Protein AF-A0A317IRM6-F1 (afdb_monomer)

Radius of gyration: 20.98 Å; Cα contacts (8 Å, |Δi|>4): 338; chains: 1; bounding box: 84×63×39 Å

Nearest PDB structures (foldseek):
  7vsr-assembly1_N  TM=3.606E-01  e=5.062E+00  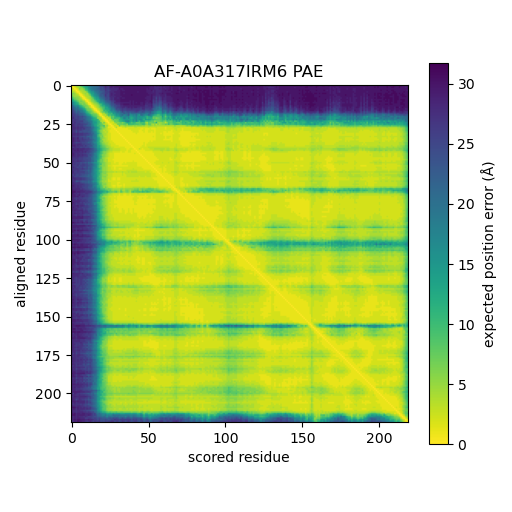Escherichia coli K-12
  6hz4-assembly1_N  TM=3.757E-01  e=7.118E+00  Escherichia coli K-12

Structure (mmCIF, N/CA/C/O backbone):
data_AF-A0A317IRM6-F1
#
_entry.id   AF-A0A317IRM6-F1
#
loop_
_atom_site.group_PDB
_atom_site.id
_atom_site.type_symbol
_atom_site.label_atom_id
_atom_site.label_alt_id
_atom_site.label_comp_id
_atom_site.label_asym_id
_atom_site.label_entity_id
_atom_site.label_seq_id
_atom_site.pdbx_PDB_ins_code
_atom_site.Cartn_x
_atom_site.Cartn_y
_atom_site.Cartn_z
_atom_site.occupancy
_atom_site.B_iso_or_equiv
_atom_site.auth_seq_id
_atom_site.auth_comp_id
_atom_site.auth_asym_id
_atom_site.auth_atom_id
_atom_site.pdbx_PDB_model_num
ATOM 1 N N . MET A 1 1 ? -58.469 40.120 -0.668 1.00 37.03 1 MET A N 1
ATOM 2 C CA . MET A 1 1 ? -58.992 38.873 -0.068 1.00 37.03 1 MET A CA 1
ATOM 3 C C . MET A 1 1 ? -58.455 37.697 -0.877 1.00 37.03 1 MET A C 1
ATOM 5 O O . MET A 1 1 ? -58.785 37.643 -2.049 1.00 37.03 1 MET A O 1
ATOM 9 N N . LYS A 1 2 ? -57.647 36.826 -0.242 1.00 37.84 2 LYS A N 1
ATOM 10 C CA . LYS A 1 2 ? -57.216 35.462 -0.652 1.00 37.84 2 LYS A CA 1
ATOM 11 C C . LYS A 1 2 ? -56.571 35.343 -2.050 1.00 37.84 2 LYS A C 1
ATOM 13 O O . LYS A 1 2 ? -57.275 35.276 -3.043 1.00 37.84 2 LYS A O 1
ATOM 18 N N . ASP A 1 3 ? -55.253 35.432 -2.221 1.00 43.12 3 ASP A N 1
ATOM 19 C CA . ASP A 1 3 ? -54.180 34.538 -1.735 1.00 43.12 3 ASP A CA 1
ATOM 20 C C . ASP A 1 3 ? -54.270 33.106 -2.306 1.00 43.12 3 ASP A C 1
ATOM 22 O O . ASP A 1 3 ? -54.991 32.267 -1.769 1.00 43.12 3 ASP A O 1
ATOM 26 N N . TRP A 1 4 ? -53.554 32.854 -3.413 1.00 34.78 4 TRP A N 1
ATOM 27 C CA . TRP A 1 4 ? -53.356 31.537 -4.041 1.00 34.78 4 TRP A CA 1
ATOM 28 C C . TRP A 1 4 ? -51.914 31.405 -4.560 1.00 34.78 4 TRP A C 1
ATOM 30 O O . TRP A 1 4 ? -51.606 31.641 -5.723 1.00 34.78 4 TRP A O 1
ATOM 40 N N . ARG A 1 5 ? -51.025 31.069 -3.623 1.00 38.19 5 ARG A N 1
ATOM 41 C CA . ARG A 1 5 ? -49.990 30.025 -3.718 1.00 38.19 5 ARG A CA 1
ATOM 42 C C . ARG A 1 5 ? -49.666 29.500 -5.129 1.00 38.19 5 ARG A C 1
ATOM 44 O O . ARG A 1 5 ? -50.437 28.731 -5.690 1.00 38.19 5 ARG A O 1
ATOM 51 N N . ASN A 1 6 ? -48.444 29.765 -5.589 1.00 39.00 6 ASN A N 1
ATOM 52 C CA . ASN A 1 6 ? -47.504 28.701 -5.954 1.00 39.00 6 ASN A CA 1
ATOM 53 C C . ASN A 1 6 ? -46.075 29.247 -5.929 1.00 39.00 6 ASN A C 1
ATOM 55 O O . ASN A 1 6 ? -45.584 29.890 -6.851 1.00 39.00 6 ASN A O 1
ATOM 59 N N . LEU A 1 7 ? -45.446 28.991 -4.788 1.00 36.72 7 LEU A N 1
ATOM 60 C CA . LEU A 1 7 ? -44.038 29.184 -4.511 1.00 36.72 7 LEU A CA 1
ATOM 61 C C . LEU A 1 7 ? -43.233 28.108 -5.245 1.00 36.72 7 LEU A C 1
ATOM 63 O O . LEU A 1 7 ? -43.247 26.945 -4.850 1.00 36.72 7 LEU A O 1
ATOM 67 N N . LEU A 1 8 ? -42.489 28.507 -6.273 1.00 36.00 8 LEU A N 1
ATOM 68 C CA . LEU A 1 8 ? -41.282 27.797 -6.683 1.00 36.00 8 LEU A CA 1
ATOM 69 C C . LEU A 1 8 ? -40.163 28.199 -5.716 1.00 36.00 8 LEU A C 1
ATOM 71 O O . LEU A 1 8 ? -39.392 29.116 -5.985 1.00 36.00 8 LEU A O 1
ATOM 75 N N . PHE A 1 9 ? -40.088 27.533 -4.565 1.00 36.56 9 PHE A N 1
ATOM 76 C CA . PHE A 1 9 ? -38.856 27.529 -3.784 1.00 36.56 9 PHE A CA 1
ATOM 77 C C . PHE A 1 9 ? -37.917 26.498 -4.407 1.00 36.56 9 PHE A C 1
ATOM 79 O O . PHE A 1 9 ? -37.992 25.307 -4.115 1.00 36.56 9 PHE A O 1
ATOM 86 N N . ALA A 1 10 ? -37.034 26.969 -5.284 1.00 38.31 10 ALA A N 1
ATOM 87 C CA . ALA A 1 10 ? -35.800 26.262 -5.570 1.00 38.31 10 A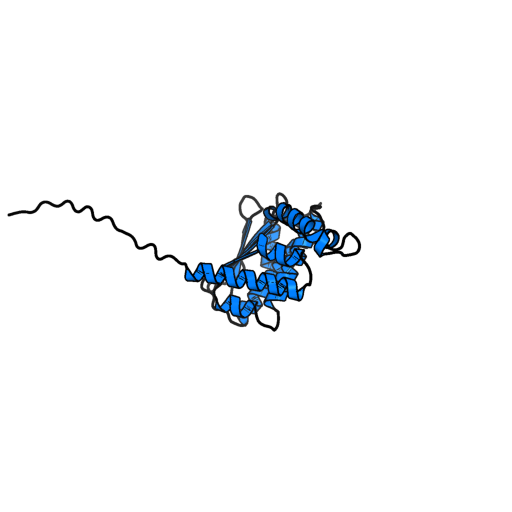LA A CA 1
ATOM 88 C C . ALA A 1 10 ? -34.986 26.227 -4.269 1.00 38.31 10 ALA A C 1
ATOM 90 O O . ALA A 1 10 ? -34.443 27.240 -3.828 1.00 38.31 10 ALA A O 1
ATOM 91 N N . SER A 1 11 ? -34.937 25.065 -3.625 1.00 34.97 11 SER A N 1
ATOM 92 C CA . SER A 1 11 ? -33.965 24.788 -2.579 1.00 34.97 11 SER A CA 1
ATOM 93 C C . SER A 1 11 ? -32.578 24.760 -3.222 1.00 34.97 11 SER A C 1
ATOM 95 O O . SER A 1 11 ? -32.150 23.734 -3.748 1.00 34.97 11 SER A O 1
ATOM 97 N N . PHE A 1 12 ? -31.874 25.890 -3.191 1.00 36.81 12 PHE A N 1
ATOM 98 C CA . PHE A 1 12 ? -30.418 25.903 -3.284 1.00 36.81 12 PHE A CA 1
ATOM 99 C C . PHE A 1 12 ? -29.884 25.232 -2.014 1.00 36.81 12 PHE A C 1
ATOM 101 O O . PHE A 1 12 ? -29.623 25.877 -1.001 1.00 36.81 12 PHE A O 1
ATOM 108 N N . GLY A 1 13 ? -29.801 23.902 -2.050 1.00 34.56 13 GLY A N 1
ATOM 109 C CA . GLY A 1 13 ? -29.014 23.143 -1.093 1.00 34.56 13 GLY A CA 1
ATOM 110 C C . GLY A 1 13 ? -27.564 23.577 -1.249 1.00 34.56 13 GLY A C 1
ATOM 111 O O . GLY A 1 13 ? -26.974 23.403 -2.313 1.00 34.56 13 GLY A O 1
ATOM 112 N N . ALA A 1 14 ? -27.029 24.209 -0.210 1.00 38.41 14 ALA A N 1
ATOM 113 C CA . ALA A 1 14 ? -25.642 24.618 -0.144 1.00 38.41 14 ALA A CA 1
ATOM 114 C C . ALA A 1 14 ? -24.735 23.400 -0.373 1.00 38.41 14 ALA A C 1
ATOM 116 O O . ALA A 1 14 ? -24.652 22.501 0.462 1.00 38.41 14 ALA A O 1
ATOM 117 N N . LEU A 1 15 ? -24.042 23.393 -1.512 1.00 37.25 15 LEU A N 1
ATOM 118 C CA . LEU A 1 15 ? -22.843 22.601 -1.721 1.00 37.25 15 LEU A CA 1
ATOM 119 C C . LEU A 1 15 ? -21.778 23.181 -0.783 1.00 37.25 15 LEU A C 1
ATOM 121 O O . LEU A 1 15 ? -21.072 24.125 -1.136 1.00 37.25 15 LEU A O 1
ATOM 125 N N . VAL A 1 16 ? -21.704 22.668 0.446 1.00 38.47 16 VAL A N 1
ATOM 126 C CA . VAL A 1 16 ? -20.544 22.899 1.310 1.00 38.47 16 VAL A CA 1
ATOM 127 C C . VAL A 1 16 ? -19.389 22.139 0.670 1.00 38.47 16 VAL A C 1
ATOM 129 O O . VAL A 1 16 ? -19.213 20.936 0.840 1.00 38.47 16 VAL A O 1
ATOM 132 N N . LEU A 1 17 ? -18.670 22.865 -0.174 1.00 40.72 17 LEU A N 1
ATOM 133 C CA . LEU A 1 17 ? -17.454 22.454 -0.842 1.00 40.72 17 LEU A CA 1
ATOM 134 C C . LEU A 1 17 ? -16.405 22.084 0.217 1.00 40.72 17 LEU A C 1
ATOM 136 O O . LEU A 1 17 ? -15.859 22.945 0.904 1.00 40.72 17 LEU A O 1
ATOM 140 N N . ASN A 1 18 ? -16.132 20.785 0.328 1.00 44.50 18 ASN A N 1
ATOM 141 C CA . ASN A 1 18 ? -15.148 20.154 1.213 1.00 44.50 18 ASN A CA 1
ATOM 142 C C . ASN A 1 18 ? -13.693 20.429 0.745 1.00 44.50 18 ASN A C 1
ATOM 144 O O . ASN A 1 18 ? -12.868 19.524 0.646 1.00 44.50 18 ASN A O 1
ATOM 148 N N . ILE A 1 19 ? -13.383 21.681 0.381 1.00 53.94 19 ILE A N 1
ATOM 149 C CA . ILE A 1 19 ? -12.130 22.070 -0.292 1.00 53.94 19 ILE A CA 1
ATOM 150 C C . ILE A 1 19 ? -10.918 21.916 0.634 1.00 53.94 19 ILE A C 1
ATOM 152 O O . ILE A 1 19 ? -9.856 21.505 0.180 1.00 53.94 19 ILE A O 1
ATOM 156 N N . SER A 1 20 ? -11.056 22.195 1.932 1.00 55.97 20 SER A N 1
ATOM 157 C CA . SER A 1 20 ? -9.936 22.119 2.882 1.00 55.97 20 SER A CA 1
ATOM 158 C C . SER A 1 20 ? -9.442 20.690 3.118 1.00 55.97 20 SER A C 1
ATOM 160 O O . SER A 1 20 ? -8.242 20.482 3.271 1.00 55.97 20 SER A O 1
ATOM 162 N N . GLY A 1 21 ? -10.351 19.710 3.116 1.00 56.22 21 GLY A N 1
ATOM 163 C CA . GLY A 1 21 ? -10.004 18.299 3.283 1.00 56.22 21 GLY A CA 1
ATOM 164 C C . GLY A 1 21 ? -9.212 17.759 2.095 1.00 56.22 21 GLY A C 1
ATOM 165 O O . GLY A 1 21 ? -8.165 17.158 2.297 1.00 56.22 21 GLY A O 1
ATOM 166 N N . ALA A 1 22 ? -9.670 18.030 0.869 1.00 61.81 22 ALA A N 1
ATOM 167 C CA . ALA A 1 22 ? -9.000 17.577 -0.353 1.00 61.81 22 ALA A CA 1
ATOM 168 C C . ALA A 1 22 ? -7.599 18.195 -0.523 1.00 61.81 22 ALA A C 1
ATOM 170 O O . ALA A 1 22 ? -6.644 17.480 -0.800 1.00 61.81 22 ALA A O 1
ATOM 171 N N . VAL A 1 23 ? -7.450 19.501 -0.260 1.00 61.25 23 VAL A N 1
ATOM 172 C CA . VAL A 1 23 ? -6.150 20.193 -0.362 1.00 61.25 23 VAL A CA 1
ATOM 173 C C . VAL A 1 23 ? -5.124 19.648 0.642 1.00 61.25 23 VAL A C 1
ATOM 175 O O . VAL A 1 23 ? -3.946 19.538 0.310 1.00 61.25 23 VAL A O 1
ATOM 178 N N . ALA A 1 24 ? -5.556 19.277 1.853 1.00 65.69 24 ALA A N 1
ATOM 179 C CA . ALA A 1 24 ? -4.675 18.671 2.853 1.00 65.69 24 ALA A CA 1
ATOM 180 C C . ALA A 1 24 ? -4.250 17.235 2.487 1.00 65.69 24 ALA A C 1
ATOM 182 O O . ALA A 1 24 ? -3.111 16.865 2.770 1.00 65.69 24 ALA A O 1
ATOM 183 N N . GLN A 1 25 ? -5.123 16.447 1.838 1.00 80.00 25 GLN A N 1
ATOM 184 C CA . GLN A 1 25 ? -4.734 15.132 1.306 1.00 80.00 25 GLN A CA 1
ATOM 185 C C . GLN A 1 25 ? -3.644 15.270 0.245 1.00 80.00 25 GLN A C 1
ATOM 187 O O . GLN A 1 25 ? -2.624 14.589 0.319 1.00 80.00 25 GLN A O 1
ATOM 192 N N . ASP A 1 26 ? -3.851 16.170 -0.720 1.00 80.31 26 ASP A N 1
ATOM 193 C CA . ASP A 1 26 ? -2.943 16.327 -1.855 1.00 80.31 26 ASP A CA 1
ATOM 194 C C . ASP A 1 26 ? -1.557 16.804 -1.397 1.00 80.31 26 ASP A C 1
ATOM 196 O O . ASP A 1 26 ? -0.545 16.243 -1.819 1.00 80.31 26 ASP A O 1
ATOM 200 N N . SER A 1 27 ? -1.481 17.782 -0.481 1.00 86.38 27 SER A N 1
ATOM 201 C CA . SER A 1 27 ? -0.179 18.259 0.007 1.00 86.38 27 SER A CA 1
ATOM 202 C C . SER A 1 27 ? 0.543 17.218 0.865 1.00 86.38 27 SER A C 1
ATOM 204 O O . SER A 1 27 ? 1.751 17.048 0.716 1.00 86.38 27 SER A O 1
ATOM 206 N N . GLY A 1 28 ? -0.178 16.513 1.746 1.00 92.38 28 GLY A N 1
ATOM 207 C CA . GLY A 1 28 ? 0.403 15.469 2.593 1.00 92.38 28 GLY A CA 1
ATOM 208 C C . GLY A 1 28 ? 0.928 14.290 1.774 1.00 92.38 28 GLY A C 1
ATOM 209 O O . GLY A 1 28 ? 2.029 13.796 2.026 1.00 92.38 28 GLY A O 1
ATOM 210 N N . LYS A 1 29 ? 0.185 13.883 0.739 1.00 95.38 29 LYS A N 1
ATOM 211 C CA . LYS A 1 29 ? 0.592 12.808 -0.169 1.00 95.38 29 LYS A CA 1
ATOM 212 C C . LYS A 1 29 ? 1.833 13.178 -0.982 1.00 95.38 29 LYS A C 1
ATOM 214 O O . LYS A 1 29 ? 2.746 12.361 -1.072 1.00 95.38 29 LYS A O 1
ATOM 219 N N . GLU A 1 30 ? 1.900 14.382 -1.545 1.00 96.38 30 GLU A N 1
ATOM 220 C CA . GLU A 1 30 ? 3.093 14.835 -2.278 1.00 96.38 30 GLU A CA 1
ATOM 221 C C . GLU A 1 30 ? 4.327 14.936 -1.362 1.00 96.38 30 GLU A C 1
ATOM 223 O O . GLU A 1 30 ? 5.417 14.511 -1.746 1.00 96.38 30 GLU A O 1
ATOM 228 N N . GLU A 1 31 ? 4.172 15.409 -0.120 1.00 96.56 31 GLU A N 1
ATOM 229 C CA . GLU A 1 31 ? 5.276 15.422 0.849 1.00 96.56 31 GLU A CA 1
ATOM 230 C C . GLU A 1 31 ? 5.749 14.004 1.206 1.00 96.56 31 GLU A C 1
ATOM 232 O O . GLU A 1 31 ? 6.955 13.749 1.251 1.00 96.56 31 GLU A O 1
ATOM 237 N N . LEU A 1 32 ? 4.819 13.061 1.399 1.00 97.19 32 LEU A N 1
ATOM 238 C CA . LEU A 1 32 ? 5.141 11.653 1.639 1.00 97.19 32 LEU A CA 1
ATOM 239 C C . LEU A 1 32 ? 5.929 11.050 0.471 1.00 97.19 32 LEU A C 1
ATOM 241 O O . LEU A 1 32 ? 6.934 10.385 0.703 1.00 97.19 32 LEU A O 1
ATOM 245 N N . ILE A 1 33 ? 5.507 11.298 -0.773 1.00 97.50 33 ILE A N 1
ATOM 246 C CA . ILE A 1 33 ? 6.198 10.824 -1.983 1.00 97.50 33 ILE A CA 1
ATOM 247 C C . ILE A 1 33 ? 7.647 11.330 -2.003 1.00 97.50 33 ILE A C 1
ATOM 249 O O . ILE A 1 33 ? 8.569 10.540 -2.212 1.00 97.50 33 ILE A O 1
ATOM 253 N N . ASN A 1 34 ? 7.865 12.618 -1.725 1.00 96.81 34 ASN A N 1
ATOM 254 C CA . ASN A 1 34 ? 9.210 13.198 -1.682 1.00 96.81 34 ASN A CA 1
ATOM 255 C C . ASN A 1 34 ? 10.063 12.583 -0.565 1.00 96.81 34 ASN A C 1
ATOM 257 O O . ASN A 1 34 ? 11.195 12.175 -0.809 1.00 96.81 34 ASN A O 1
ATOM 261 N N . LYS A 1 35 ? 9.506 12.423 0.639 1.00 97.38 35 LYS A N 1
ATOM 262 C CA . LYS A 1 35 ? 10.199 11.788 1.770 1.00 97.38 35 LYS A CA 1
ATOM 263 C C . LYS A 1 35 ? 10.535 10.317 1.522 1.00 97.38 35 LYS A C 1
ATOM 265 O O . LYS A 1 35 ? 11.591 9.855 1.943 1.00 97.38 35 LYS A O 1
ATOM 270 N N . VAL A 1 36 ? 9.672 9.575 0.827 1.00 97.62 36 VAL A N 1
ATOM 271 C CA . VAL A 1 36 ? 9.962 8.198 0.395 1.00 97.62 36 VAL A CA 1
ATOM 272 C C . VAL A 1 36 ? 11.128 8.187 -0.594 1.00 97.62 36 VAL A C 1
ATOM 274 O O . VAL A 1 36 ? 12.028 7.359 -0.457 1.00 97.62 36 VAL A O 1
ATOM 277 N N . HIS A 1 37 ? 11.164 9.118 -1.552 1.00 95.94 37 HIS A N 1
ATOM 278 C CA . HIS A 1 37 ? 12.299 9.259 -2.467 1.00 95.94 37 HIS A CA 1
ATOM 279 C C . HIS A 1 37 ? 13.603 9.582 -1.719 1.00 95.94 37 HIS A C 1
ATOM 281 O O . HIS A 1 37 ? 14.621 8.938 -1.955 1.00 95.94 37 HIS A O 1
ATOM 287 N N . GLU A 1 38 ? 13.570 10.523 -0.771 1.00 95.31 38 GLU A N 1
ATOM 288 C CA . GLU A 1 38 ? 14.722 10.875 0.072 1.00 95.31 38 GLU A CA 1
ATOM 289 C C . GLU A 1 38 ? 15.210 9.696 0.922 1.00 95.31 38 GLU A C 1
ATOM 291 O O . GLU A 1 38 ? 16.413 9.516 1.083 1.00 95.31 38 GLU A O 1
ATOM 296 N N . TYR A 1 39 ? 14.287 8.890 1.452 1.00 95.75 39 TYR A N 1
ATOM 297 C CA . TYR A 1 39 ? 14.602 7.734 2.291 1.00 95.75 39 TYR A CA 1
ATOM 298 C C . TYR A 1 39 ? 15.219 6.572 1.502 1.00 95.75 39 TYR A C 1
ATOM 300 O O . TYR A 1 39 ? 16.128 5.900 1.984 1.00 95.75 39 TYR A O 1
ATOM 308 N N . THR A 1 40 ? 14.704 6.312 0.301 1.00 94.81 40 THR A N 1
ATOM 309 C CA . THR A 1 40 ? 15.053 5.122 -0.494 1.00 94.81 40 THR A CA 1
ATOM 310 C C . THR A 1 40 ? 16.114 5.384 -1.557 1.00 94.81 40 THR A C 1
ATOM 312 O O . THR A 1 40 ? 16.788 4.455 -2.005 1.00 94.81 40 THR A O 1
ATOM 315 N N . HIS A 1 41 ? 16.257 6.639 -1.985 1.00 92.69 41 HIS A N 1
ATOM 316 C CA . HIS A 1 41 ? 17.039 7.049 -3.148 1.00 92.69 41 HIS A CA 1
ATOM 317 C C . HIS A 1 41 ? 16.650 6.321 -4.454 1.00 92.69 41 HIS A C 1
ATOM 319 O O . HIS A 1 41 ? 17.480 6.207 -5.358 1.00 92.69 41 HIS A O 1
ATOM 325 N N . SER A 1 42 ? 15.411 5.823 -4.570 1.00 92.38 42 SER A N 1
ATOM 326 C CA . SER A 1 42 ? 14.869 5.166 -5.771 1.00 92.38 42 SER A CA 1
ATOM 327 C C . SER A 1 42 ? 13.760 5.996 -6.420 1.00 92.38 42 SER A C 1
ATOM 329 O O . SER A 1 42 ? 13.124 6.834 -5.777 1.00 92.38 42 SER A O 1
ATOM 331 N N . TRP A 1 43 ? 13.495 5.761 -7.699 1.00 92.38 43 TRP A N 1
ATOM 332 C CA . TRP A 1 43 ? 12.364 6.337 -8.423 1.00 92.38 43 TRP A CA 1
ATOM 333 C C . TRP A 1 43 ? 11.114 5.467 -8.323 1.00 92.38 43 TRP A C 1
ATOM 335 O O . TRP A 1 43 ? 10.006 5.997 -8.255 1.00 92.38 43 TRP A O 1
ATOM 345 N N . TRP A 1 44 ? 11.250 4.141 -8.298 1.00 96.00 44 TRP A N 1
ATOM 346 C CA . TRP A 1 44 ? 10.079 3.268 -8.390 1.00 96.00 44 TRP A CA 1
ATOM 347 C C . TRP A 1 44 ? 9.210 3.263 -7.122 1.00 96.00 44 TRP A C 1
ATOM 349 O O . TRP A 1 44 ? 7.987 3.323 -7.239 1.00 96.00 44 TRP A O 1
ATOM 359 N N . GLN A 1 45 ? 9.793 3.273 -5.917 1.00 97.69 45 GLN A N 1
ATOM 360 C CA . GLN A 1 45 ? 9.027 3.287 -4.657 1.00 97.69 45 GLN A CA 1
ATOM 361 C C . GLN A 1 45 ? 8.115 4.518 -4.536 1.00 97.69 45 GLN A C 1
ATOM 363 O O . GLN A 1 45 ? 6.906 4.334 -4.371 1.00 97.69 45 GLN A O 1
ATOM 368 N N . PRO A 1 46 ? 8.605 5.767 -4.678 1.00 97.19 46 PRO A N 1
ATOM 369 C CA . PRO A 1 46 ? 7.733 6.942 -4.614 1.00 97.19 46 PRO A CA 1
ATOM 370 C C . PRO A 1 46 ? 6.679 6.964 -5.736 1.00 97.19 46 PRO A C 1
ATOM 372 O O . PRO A 1 46 ? 5.563 7.446 -5.527 1.00 97.19 46 PRO A O 1
ATOM 375 N N . LEU A 1 47 ? 6.971 6.396 -6.911 1.00 96.88 47 LEU A N 1
ATOM 376 C CA . LEU A 1 47 ? 6.002 6.285 -8.006 1.00 96.88 47 LEU A CA 1
ATOM 377 C C . LEU A 1 47 ? 4.898 5.242 -7.735 1.00 96.88 47 LEU A C 1
ATOM 379 O O . LEU A 1 47 ? 3.743 5.479 -8.108 1.00 96.88 47 LEU A O 1
ATOM 383 N N . ILE A 1 48 ? 5.198 4.139 -7.041 1.00 97.75 48 ILE A N 1
ATOM 384 C CA . ILE A 1 48 ? 4.179 3.210 -6.518 1.00 97.75 48 ILE A CA 1
ATOM 385 C C . ILE A 1 48 ? 3.280 3.945 -5.519 1.00 97.75 48 ILE A C 1
ATOM 387 O O . ILE A 1 48 ? 2.056 3.932 -5.661 1.00 97.75 48 ILE A O 1
ATOM 391 N N . VAL A 1 49 ? 3.869 4.656 -4.549 1.00 97.94 49 VAL A N 1
ATOM 392 C CA . VAL A 1 49 ? 3.111 5.436 -3.551 1.00 97.94 49 VAL A CA 1
ATOM 393 C C . VAL A 1 49 ? 2.188 6.444 -4.235 1.00 97.94 49 VAL A C 1
ATOM 395 O O . VAL A 1 49 ? 1.014 6.569 -3.889 1.00 97.94 49 VAL A O 1
ATOM 398 N N . LYS A 1 50 ? 2.683 7.125 -5.270 1.00 96.81 50 LYS A N 1
ATOM 399 C CA . LYS A 1 50 ? 1.896 8.080 -6.050 1.00 96.81 50 LYS A CA 1
ATOM 400 C C . LYS A 1 50 ? 0.699 7.434 -6.750 1.00 96.81 50 LYS A C 1
ATOM 402 O O . LYS A 1 50 ? -0.416 7.959 -6.676 1.00 96.81 50 LYS A O 1
ATOM 407 N N . SER A 1 51 ? 0.936 6.334 -7.461 1.00 95.75 51 SER A N 1
ATOM 408 C CA . SER A 1 51 ? 0.002 5.791 -8.457 1.00 95.75 51 SER A 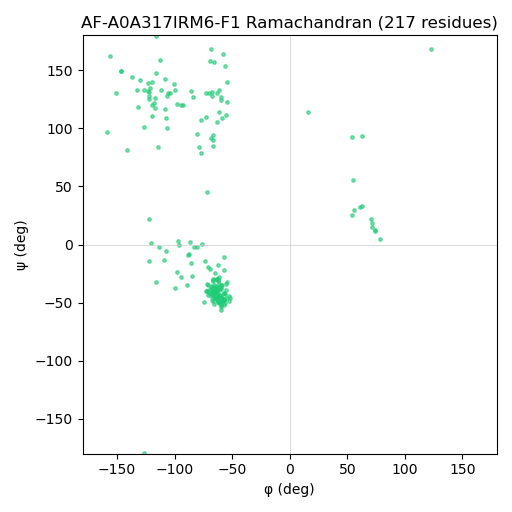CA 1
ATOM 409 C C . SER A 1 51 ? -0.944 4.709 -7.930 1.00 95.75 51 SER A C 1
ATOM 411 O O . SER A 1 51 ? -2.048 4.567 -8.471 1.00 95.75 51 SER A O 1
ATOM 413 N N . GLN A 1 52 ? -0.519 3.969 -6.904 1.00 97.31 52 GLN A N 1
ATOM 414 C CA . GLN A 1 52 ? -1.159 2.742 -6.420 1.00 97.31 52 GLN A CA 1
ATOM 415 C C . GLN A 1 52 ? -1.563 2.816 -4.945 1.00 97.31 52 GLN A C 1
ATOM 417 O O . GLN A 1 52 ? -2.356 1.982 -4.510 1.00 97.31 52 GLN A O 1
ATOM 422 N N . MET A 1 53 ? -1.071 3.801 -4.186 1.00 98.00 53 MET A N 1
ATOM 423 C CA . MET A 1 53 ? -1.494 4.027 -2.804 1.00 98.00 53 MET A CA 1
ATOM 424 C C . MET A 1 53 ? -2.397 5.253 -2.687 1.00 98.00 53 MET A C 1
ATOM 426 O O . MET A 1 53 ? -2.084 6.337 -3.185 1.00 98.00 53 MET A O 1
ATOM 430 N N . ASP A 1 54 ? -3.530 5.080 -2.022 1.00 96.69 54 ASP A N 1
ATOM 431 C CA . ASP A 1 54 ? -4.493 6.133 -1.731 1.00 96.69 54 ASP A CA 1
ATOM 432 C C . ASP A 1 54 ? -4.675 6.286 -0.221 1.00 96.69 54 ASP A C 1
ATOM 434 O O . ASP A 1 54 ? -4.708 5.304 0.524 1.00 96.69 54 ASP A O 1
ATOM 438 N N . PHE A 1 55 ? -4.786 7.527 0.232 1.00 96.56 55 PHE A N 1
ATOM 439 C CA . PHE A 1 55 ? -4.813 7.865 1.646 1.00 96.56 55 PHE A CA 1
ATOM 440 C C . PHE A 1 55 ? -5.976 8.814 1.907 1.00 96.56 55 PHE A C 1
ATOM 442 O O . PHE A 1 55 ? -6.025 9.920 1.380 1.00 96.56 55 PHE A O 1
ATOM 449 N N . ASP A 1 56 ? -6.910 8.364 2.735 1.00 95.00 56 ASP A N 1
ATOM 450 C CA . ASP A 1 56 ? -8.039 9.136 3.236 1.00 95.00 56 ASP A CA 1
ATOM 451 C C . ASP A 1 56 ? -7.861 9.302 4.748 1.00 95.00 56 ASP A C 1
ATOM 453 O O . ASP A 1 56 ? -8.333 8.488 5.551 1.00 95.00 56 ASP A O 1
ATOM 457 N N . MET A 1 57 ? -7.067 10.309 5.125 1.00 93.12 57 MET A N 1
ATOM 458 C CA . MET A 1 57 ? -6.613 10.498 6.504 1.00 93.12 57 MET A CA 1
ATOM 459 C C . MET A 1 57 ? -6.686 11.954 6.955 1.00 93.12 57 MET A C 1
ATOM 461 O O . MET A 1 57 ? -6.403 12.867 6.189 1.00 93.12 57 MET A O 1
ATOM 465 N N . SER A 1 58 ? -7.016 12.223 8.214 1.00 91.12 58 SER A N 1
ATOM 466 C CA . SER A 1 58 ? -7.016 13.600 8.728 1.00 91.12 58 SER A CA 1
ATOM 467 C C . SER A 1 58 ? -5.605 14.207 8.842 1.00 91.12 58 SER A C 1
ATOM 469 O O . SER A 1 58 ? -4.582 13.536 8.720 1.00 91.12 58 SER A O 1
ATOM 471 N N . SER A 1 59 ? -5.529 15.521 9.065 1.00 91.25 59 SER A N 1
ATOM 472 C CA . SER A 1 59 ? -4.259 16.264 9.130 1.00 91.25 59 SER A CA 1
ATOM 473 C C . SER A 1 59 ? -3.320 15.816 10.259 1.00 91.25 59 SER A C 1
ATOM 475 O O . SER A 1 59 ? -2.105 15.964 10.148 1.00 91.25 59 SER A O 1
ATOM 477 N N . ASP A 1 60 ? -3.866 15.290 11.356 1.00 92.38 60 ASP A N 1
ATOM 478 C CA . ASP A 1 60 ? -3.098 14.710 12.465 1.00 92.38 60 ASP A CA 1
ATOM 479 C C . ASP A 1 60 ? -2.380 13.419 12.044 1.00 92.38 60 ASP A C 1
ATOM 481 O O . ASP A 1 60 ? -1.204 13.250 12.359 1.00 92.38 60 ASP A O 1
ATOM 485 N N . TRP A 1 61 ? -3.036 12.563 11.256 1.00 95.12 61 TRP A N 1
ATOM 486 C CA . TRP A 1 61 ? -2.415 11.390 10.639 1.00 95.12 61 TRP A CA 1
ATOM 487 C C . TRP A 1 61 ? -1.299 11.771 9.674 1.00 95.12 61 TRP A C 1
ATOM 489 O O . TRP A 1 61 ? -0.220 11.192 9.752 1.00 95.12 61 TRP A O 1
ATOM 499 N N . TRP A 1 62 ? -1.515 12.767 8.808 1.00 95.06 62 TRP A N 1
ATOM 500 C CA . TRP A 1 62 ? -0.452 13.264 7.928 1.00 95.06 62 TRP A CA 1
ATOM 501 C C . TRP A 1 62 ? 0.747 13.770 8.721 1.00 95.06 62 TRP A C 1
ATOM 503 O O . TRP A 1 62 ? 1.877 13.374 8.449 1.00 95.06 62 TRP A O 1
ATOM 513 N N . SER A 1 63 ? 0.494 14.571 9.757 1.00 93.25 63 SER A N 1
ATOM 514 C CA . SER A 1 63 ? 1.550 15.079 10.636 1.00 93.25 63 SER A CA 1
ATOM 515 C C . SER A 1 63 ? 2.358 13.937 11.256 1.00 93.25 63 SER A C 1
ATOM 517 O O . SER A 1 63 ? 3.582 14.015 11.283 1.00 93.25 63 SER A O 1
ATOM 519 N N . LYS A 1 64 ? 1.687 12.861 11.693 1.00 94.25 64 LYS A N 1
ATOM 520 C CA . LYS A 1 64 ? 2.324 11.680 12.288 1.00 94.25 64 LYS A CA 1
ATOM 521 C C . LYS A 1 64 ? 3.095 10.837 11.267 1.00 94.25 64 LYS A C 1
ATOM 523 O O . LYS A 1 64 ? 4.221 10.435 11.531 1.00 94.25 64 LYS A O 1
ATOM 528 N N . MET A 1 65 ? 2.526 10.605 10.084 1.00 94.44 65 MET A N 1
ATOM 529 C CA . MET A 1 65 ? 3.159 9.845 8.995 1.00 94.44 65 MET A CA 1
ATOM 530 C C . MET A 1 65 ? 4.451 10.493 8.483 1.00 94.44 65 MET A C 1
ATOM 532 O O . MET A 1 65 ? 5.344 9.788 8.011 1.00 94.44 65 MET A O 1
ATOM 536 N N . LEU A 1 66 ? 4.539 11.822 8.565 1.00 95.69 66 LEU A N 1
ATOM 537 C CA . LEU A 1 66 ? 5.640 12.632 8.038 1.00 95.69 66 LEU A CA 1
ATOM 538 C C . LEU A 1 66 ? 6.699 12.992 9.099 1.00 95.69 66 LEU A C 1
ATOM 540 O O . LEU A 1 66 ? 7.655 13.714 8.778 1.00 95.69 66 LEU A O 1
ATOM 544 N N . GLU A 1 67 ? 6.550 12.497 10.336 1.00 93.00 67 GLU A N 1
ATOM 545 C CA . GL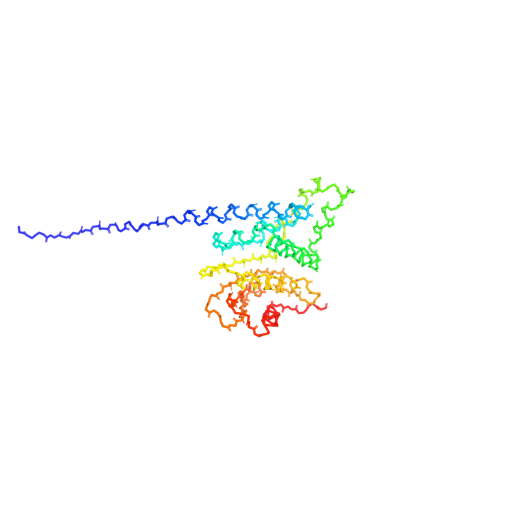U A 1 67 ? 7.505 12.710 11.428 1.00 93.00 67 GLU A CA 1
ATOM 546 C C . GLU A 1 67 ? 8.926 12.246 11.067 1.00 93.00 67 GLU A C 1
ATOM 548 O O . GLU A 1 67 ? 9.154 11.370 10.230 1.00 93.00 67 GLU A O 1
ATOM 553 N N . GLN A 1 68 ? 9.916 12.863 11.718 1.00 83.50 68 GLN A N 1
ATOM 554 C CA . GLN A 1 68 ? 11.336 12.617 11.446 1.00 83.50 68 GLN A CA 1
ATOM 555 C C . GLN A 1 68 ? 11.837 11.249 11.916 1.00 83.50 68 GLN A C 1
ATOM 557 O O . GLN A 1 68 ? 12.875 10.804 11.434 1.00 83.50 68 GLN A O 1
ATOM 562 N N . ASP A 1 69 ? 11.131 10.582 12.836 1.00 84.44 69 ASP A N 1
ATOM 563 C CA . ASP A 1 69 ? 11.466 9.207 13.230 1.00 84.44 69 ASP A CA 1
ATOM 564 C C . ASP A 1 69 ? 11.342 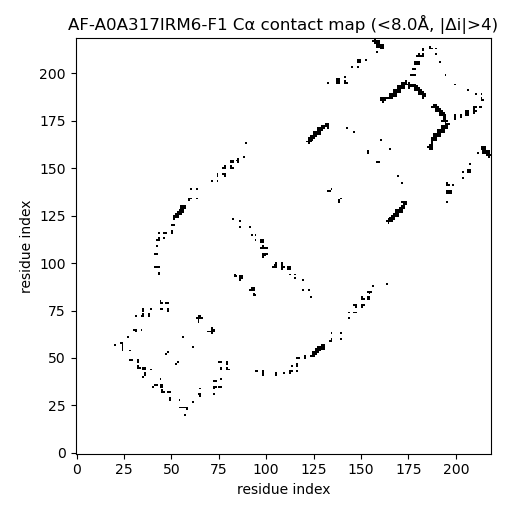8.222 12.051 1.00 84.44 69 ASP A C 1
ATOM 566 O O . ASP A 1 69 ? 11.932 7.140 12.063 1.00 84.44 69 ASP A O 1
ATOM 570 N N . GLY A 1 70 ? 10.624 8.642 11.004 1.00 87.56 70 GLY A N 1
ATOM 571 C CA . GLY A 1 70 ? 10.524 7.988 9.718 1.00 87.56 70 GLY A CA 1
ATOM 572 C C . GLY A 1 70 ? 9.660 6.740 9.728 1.00 87.56 70 GLY A C 1
ATOM 573 O O . GLY A 1 70 ? 9.703 5.993 8.754 1.00 87.56 70 GLY A O 1
ATOM 574 N N . TRP A 1 71 ? 8.877 6.472 10.777 1.00 92.75 71 TRP A N 1
ATOM 575 C CA . TRP A 1 71 ? 8.147 5.205 10.854 1.00 92.75 71 TRP A CA 1
ATOM 576 C C . TRP A 1 71 ? 7.051 5.088 9.782 1.00 92.75 71 TRP A C 1
ATOM 578 O O . TRP A 1 71 ? 6.965 4.056 9.106 1.00 92.75 71 TRP A O 1
ATOM 588 N N . GLY A 1 72 ? 6.299 6.170 9.544 1.00 95.69 72 GLY A N 1
ATOM 589 C CA . GLY A 1 72 ? 5.327 6.260 8.447 1.00 95.69 72 GLY A CA 1
ATOM 590 C C . GLY A 1 72 ? 5.978 6.135 7.074 1.00 95.69 72 GLY A C 1
ATOM 591 O O . GLY A 1 72 ? 5.569 5.306 6.257 1.00 95.69 72 GLY A O 1
ATOM 592 N N . ILE A 1 73 ? 7.057 6.891 6.857 1.00 97.44 73 ILE A N 1
ATOM 593 C CA . ILE A 1 73 ? 7.845 6.878 5.615 1.00 97.44 73 ILE A CA 1
ATOM 594 C C . ILE A 1 73 ? 8.378 5.467 5.331 1.00 97.44 73 ILE A C 1
ATOM 596 O O . ILE A 1 73 ? 8.194 4.944 4.231 1.00 97.44 73 ILE A O 1
ATOM 600 N N . LYS A 1 74 ? 8.990 4.816 6.326 1.00 97.31 74 LYS A N 1
ATOM 601 C CA . LYS A 1 74 ? 9.545 3.462 6.219 1.00 97.31 74 LYS A CA 1
ATOM 602 C C . LYS A 1 74 ? 8.465 2.432 5.916 1.00 97.31 74 LYS A C 1
ATOM 604 O O . LYS A 1 74 ? 8.669 1.574 5.065 1.00 97.31 74 LYS A O 1
ATOM 609 N N . THR A 1 75 ? 7.314 2.523 6.575 1.00 97.94 75 THR A N 1
ATOM 610 C CA . THR A 1 75 ? 6.209 1.572 6.377 1.00 97.94 75 THR A CA 1
ATOM 611 C C . THR A 1 75 ? 5.650 1.657 4.968 1.00 97.94 75 THR A C 1
ATOM 613 O O . THR A 1 75 ? 5.480 0.634 4.314 1.00 97.94 75 THR A O 1
ATOM 616 N N . VAL A 1 76 ? 5.437 2.869 4.461 1.00 98.12 76 VAL A N 1
ATOM 617 C CA . VAL A 1 76 ? 4.972 3.090 3.087 1.00 98.12 76 VAL A CA 1
ATOM 618 C C . VAL A 1 76 ? 6.030 2.662 2.064 1.00 98.12 76 VAL A C 1
ATOM 620 O O . VAL A 1 76 ? 5.693 2.023 1.069 1.00 98.12 76 VAL A O 1
ATOM 623 N N . SER A 1 77 ? 7.310 2.947 2.327 1.00 98.00 77 SER A N 1
ATOM 624 C CA . SER A 1 77 ? 8.427 2.531 1.463 1.00 98.00 77 SER A CA 1
ATOM 625 C C . SER A 1 77 ? 8.559 1.008 1.376 1.00 98.00 77 SER A C 1
ATOM 627 O O . SER A 1 77 ? 8.763 0.470 0.288 1.00 98.00 77 SER A O 1
ATOM 629 N N . ASN A 1 78 ? 8.411 0.312 2.506 1.00 97.69 78 ASN A N 1
ATOM 630 C CA . ASN A 1 78 ? 8.435 -1.148 2.571 1.00 97.69 78 ASN A CA 1
ATOM 631 C C . ASN A 1 78 ? 7.192 -1.758 1.919 1.00 97.69 78 ASN A C 1
ATOM 633 O O . ASN A 1 78 ? 7.311 -2.723 1.178 1.00 97.69 78 ASN A O 1
ATOM 637 N N . PHE A 1 79 ? 6.013 -1.158 2.106 1.00 98.44 79 PHE A N 1
ATOM 638 C CA . PHE A 1 79 ? 4.813 -1.605 1.400 1.00 98.44 79 PHE A CA 1
ATOM 639 C C . PHE A 1 79 ? 5.018 -1.493 -0.118 1.00 98.44 79 PHE A C 1
ATOM 641 O O . PHE A 1 79 ? 4.701 -2.419 -0.861 1.00 98.44 79 PHE A O 1
ATOM 648 N N . ALA A 1 80 ? 5.586 -0.383 -0.599 1.00 98.12 80 ALA A N 1
ATOM 649 C CA . ALA A 1 80 ? 5.895 -0.230 -2.017 1.00 98.12 80 ALA A CA 1
ATOM 650 C C . ALA A 1 80 ? 6.861 -1.322 -2.504 1.00 98.12 80 ALA A C 1
ATOM 652 O O . ALA A 1 80 ? 6.668 -1.850 -3.597 1.00 98.12 80 ALA A O 1
ATOM 653 N N . TYR A 1 81 ? 7.837 -1.703 -1.675 1.00 97.44 81 TYR A N 1
ATOM 654 C CA . TYR A 1 81 ? 8.737 -2.820 -1.952 1.00 97.44 81 TYR A CA 1
ATOM 655 C C . TYR A 1 81 ? 8.008 -4.153 -2.098 1.00 97.44 81 TYR A C 1
ATOM 657 O O . TYR A 1 81 ? 8.144 -4.812 -3.127 1.00 97.44 81 TYR A O 1
ATOM 665 N N . ASP A 1 82 ? 7.143 -4.488 -1.151 1.00 97.50 82 ASP A N 1
ATOM 666 C CA . ASP A 1 82 ? 6.358 -5.722 -1.200 1.00 97.50 82 ASP A CA 1
ATOM 667 C C . ASP A 1 82 ? 5.395 -5.758 -2.404 1.00 97.50 82 ASP A C 1
ATOM 669 O O . ASP A 1 82 ? 5.111 -6.823 -2.959 1.00 97.50 82 ASP A O 1
ATOM 673 N N . LEU A 1 83 ? 4.919 -4.595 -2.870 1.00 96.56 83 LEU A N 1
ATOM 674 C CA . LEU A 1 83 ? 4.175 -4.502 -4.130 1.00 96.56 83 LEU A CA 1
ATOM 675 C C . LEU A 1 83 ? 5.053 -4.804 -5.352 1.00 96.56 83 LEU A C 1
ATOM 677 O O . LEU A 1 83 ? 4.574 -5.472 -6.269 1.00 96.56 83 LEU A O 1
ATOM 681 N N . ASN A 1 84 ? 6.317 -4.363 -5.378 1.00 96.56 84 ASN A N 1
ATOM 682 C CA . ASN A 1 84 ? 7.253 -4.754 -6.438 1.00 96.56 84 ASN A CA 1
ATOM 683 C C . ASN A 1 84 ? 7.491 -6.268 -6.440 1.00 96.56 84 ASN A C 1
ATOM 685 O O . ASN A 1 84 ? 7.398 -6.893 -7.497 1.00 96.56 84 ASN A O 1
ATOM 689 N N . ASP A 1 85 ? 7.694 -6.872 -5.267 1.00 95.38 85 ASP A N 1
ATOM 690 C CA . ASP A 1 85 ? 7.828 -8.326 -5.155 1.00 95.38 85 ASP A CA 1
ATOM 691 C C . ASP A 1 85 ? 6.588 -9.034 -5.700 1.00 95.38 85 ASP A C 1
ATOM 693 O O . ASP A 1 85 ? 6.700 -9.933 -6.541 1.00 95.38 85 ASP A O 1
ATOM 697 N N . PHE A 1 86 ? 5.391 -8.585 -5.314 1.00 94.06 86 PHE A N 1
ATOM 698 C CA . PHE A 1 86 ? 4.133 -9.086 -5.867 1.00 94.06 86 PHE A CA 1
ATOM 699 C C . PHE A 1 86 ? 4.096 -9.027 -7.406 1.00 94.06 86 PHE A C 1
ATOM 701 O O . PHE A 1 86 ? 3.705 -10.012 -8.042 1.00 94.06 86 PHE A O 1
ATOM 708 N N . TYR A 1 87 ? 4.535 -7.927 -8.026 1.00 93.38 87 TYR A N 1
ATOM 709 C CA . TYR A 1 87 ? 4.602 -7.806 -9.489 1.00 93.38 87 TYR A CA 1
ATOM 710 C C . TYR A 1 87 ? 5.610 -8.769 -10.118 1.00 93.38 87 TYR A C 1
ATOM 712 O O . TYR A 1 87 ? 5.277 -9.457 -11.092 1.00 93.38 87 TYR A O 1
ATOM 720 N N . LYS A 1 88 ? 6.804 -8.877 -9.531 1.00 93.19 88 LYS A N 1
ATOM 721 C CA . LYS A 1 88 ? 7.867 -9.787 -9.970 1.00 93.19 88 LYS A CA 1
ATOM 722 C C . LYS A 1 88 ? 7.383 -11.229 -10.021 1.00 93.19 88 LYS A C 1
ATOM 724 O O . LYS A 1 88 ? 7.556 -11.914 -11.028 1.00 93.19 88 LYS A O 1
ATOM 729 N N . ARG A 1 89 ? 6.692 -11.674 -8.975 1.00 89.00 89 ARG A N 1
ATOM 730 C CA . ARG A 1 89 ? 6.144 -13.036 -8.868 1.00 89.00 89 ARG A CA 1
ATOM 731 C C . ARG A 1 89 ? 5.040 -13.334 -9.870 1.00 89.00 89 ARG A C 1
ATOM 733 O O . ARG A 1 89 ? 4.887 -14.471 -10.300 1.00 89.00 89 ARG A O 1
ATOM 740 N N . GLN A 1 90 ? 4.272 -12.319 -10.253 1.00 87.56 90 GLN A N 1
ATOM 741 C CA . GLN A 1 90 ? 3.291 -12.441 -11.328 1.00 87.56 90 GLN A CA 1
ATOM 742 C C . GLN A 1 90 ? 3.925 -12.436 -12.729 1.00 87.56 90 GLN A C 1
ATOM 744 O O . GLN A 1 90 ? 3.205 -12.506 -13.725 1.00 87.56 90 GLN A O 1
ATOM 749 N N . GLY A 1 91 ? 5.255 -12.342 -12.826 1.00 89.44 91 GLY A N 1
ATOM 750 C CA . GLY A 1 91 ? 5.969 -12.258 -14.097 1.00 89.44 91 GLY A CA 1
ATOM 751 C C . GLY A 1 91 ? 5.767 -10.922 -14.812 1.00 89.44 91 GLY A C 1
ATOM 752 O O . GLY A 1 91 ? 5.932 -10.855 -16.027 1.00 89.44 91 GLY A O 1
ATOM 753 N N . LEU A 1 92 ? 5.384 -9.867 -14.083 1.00 89.31 92 LEU A N 1
ATOM 754 C CA . LEU A 1 92 ? 5.086 -8.550 -14.658 1.00 89.31 92 LEU A CA 1
ATOM 755 C C . LEU A 1 92 ? 6.324 -7.648 -14.773 1.00 89.31 92 LEU A C 1
ATOM 757 O O . LEU A 1 92 ? 6.258 -6.603 -15.417 1.00 89.31 92 LEU A O 1
ATOM 761 N N . GLY A 1 93 ? 7.444 -8.065 -14.183 1.00 89.88 93 GLY A N 1
ATOM 762 C CA . GLY A 1 93 ? 8.719 -7.353 -14.197 1.00 89.88 93 GLY A CA 1
ATOM 763 C C . GLY A 1 93 ? 9.233 -7.052 -12.794 1.00 89.88 93 GLY A C 1
ATOM 764 O O . GLY A 1 93 ? 8.514 -7.216 -11.814 1.00 89.88 93 GLY A O 1
ATOM 765 N N . ASP A 1 94 ? 10.488 -6.621 -12.727 1.00 94.75 94 ASP A N 1
ATOM 766 C CA . ASP A 1 94 ? 11.150 -6.191 -11.499 1.00 94.75 94 ASP A CA 1
ATOM 767 C C . ASP A 1 94 ? 11.573 -4.726 -11.666 1.00 94.75 94 ASP A C 1
ATOM 769 O O . ASP A 1 94 ? 12.419 -4.401 -12.504 1.00 94.75 94 ASP A O 1
ATOM 773 N N . LEU A 1 95 ? 10.923 -3.824 -10.928 1.00 95.69 95 LEU A N 1
ATOM 774 C CA . LEU A 1 95 ? 11.166 -2.386 -11.036 1.00 95.69 95 LEU A CA 1
ATOM 775 C C . LEU A 1 95 ? 12.569 -2.003 -10.551 1.00 95.69 95 LEU A C 1
ATOM 777 O O . LEU A 1 95 ? 13.145 -1.053 -11.085 1.00 95.69 95 LEU A O 1
ATOM 781 N N . GLU A 1 96 ? 13.133 -2.754 -9.602 1.00 94.50 96 GLU A N 1
ATOM 782 C CA . GLU A 1 96 ? 14.497 -2.549 -9.114 1.00 94.50 96 GLU A CA 1
ATOM 783 C C . GLU A 1 96 ? 15.519 -2.901 -10.204 1.00 94.50 96 GLU A C 1
ATOM 785 O O . GLU A 1 96 ? 16.431 -2.114 -10.482 1.00 94.50 96 GLU A O 1
ATOM 790 N N . ASP A 1 97 ? 15.321 -4.022 -10.904 1.00 94.31 97 ASP A N 1
ATOM 791 C CA . ASP A 1 97 ? 16.161 -4.411 -12.046 1.00 94.31 97 ASP A CA 1
ATOM 792 C C . ASP A 1 97 ? 16.034 -3.414 -13.213 1.00 94.31 97 ASP A C 1
ATOM 794 O O . ASP A 1 97 ? 17.019 -3.096 -13.885 1.00 94.31 97 ASP A O 1
ATOM 798 N N . ILE A 1 98 ? 14.826 -2.893 -13.472 1.00 93.75 98 ILE A N 1
ATOM 799 C CA . ILE A 1 98 ? 14.607 -1.883 -14.520 1.00 93.75 98 ILE A CA 1
ATOM 800 C C . ILE A 1 98 ? 15.348 -0.587 -14.186 1.00 93.75 98 ILE A C 1
ATOM 802 O O . ILE A 1 98 ? 15.993 -0.014 -15.068 1.00 93.75 98 ILE A O 1
ATOM 806 N N . GLU A 1 99 ? 15.250 -0.119 -12.942 1.00 92.69 99 GLU A N 1
ATOM 807 C CA . GLU A 1 99 ? 15.886 1.117 -12.488 1.00 92.69 99 GLU A CA 1
ATOM 808 C C . GLU A 1 99 ? 17.416 1.011 -12.475 1.00 92.69 99 GLU A C 1
ATOM 810 O O . GLU A 1 99 ? 18.105 1.938 -12.908 1.00 92.69 99 GLU A O 1
ATOM 815 N N . SER A 1 100 ? 17.949 -0.121 -12.015 1.00 92.44 100 SER A N 1
ATOM 816 C CA . SER A 1 100 ? 19.392 -0.349 -11.864 1.00 92.44 100 SER A CA 1
ATOM 817 C C . SER A 1 100 ? 20.101 -0.794 -13.153 1.00 92.44 100 SER A C 1
ATOM 819 O O . SER A 1 100 ? 21.330 -0.934 -13.179 1.00 92.44 100 SER A O 1
ATOM 821 N N . ALA A 1 101 ? 19.362 -0.971 -14.253 1.00 89.81 101 ALA A N 1
ATOM 822 C CA . ALA A 1 101 ? 19.918 -1.314 -15.559 1.00 89.81 101 ALA A CA 1
ATOM 823 C C . ALA A 1 101 ? 20.955 -0.281 -16.059 1.00 89.81 101 ALA A C 1
ATOM 825 O O . ALA A 1 101 ? 21.010 0.858 -15.604 1.00 89.81 101 ALA A O 1
ATOM 826 N N . ASN A 1 102 ? 21.760 -0.652 -17.061 1.00 84.19 102 ASN A N 1
ATOM 827 C CA . ASN A 1 102 ? 22.709 0.256 -17.729 1.00 84.19 102 ASN A CA 1
ATOM 828 C C . ASN A 1 102 ? 23.687 0.961 -16.764 1.00 84.19 102 ASN A C 1
ATOM 830 O O . ASN A 1 102 ? 23.792 2.183 -16.762 1.00 84.19 102 ASN A O 1
ATOM 834 N N . ASN A 1 103 ? 24.427 0.186 -15.964 1.00 83.88 103 ASN A N 1
ATOM 835 C CA . ASN A 1 103 ? 25.382 0.696 -14.966 1.00 83.88 103 ASN A CA 1
ATOM 836 C C . ASN A 1 103 ? 24.743 1.546 -13.850 1.00 83.88 103 ASN A C 1
ATOM 838 O O . ASN A 1 103 ? 25.396 2.450 -13.333 1.00 83.88 103 ASN A O 1
ATOM 842 N N . ASN A 1 104 ? 23.502 1.238 -13.451 1.00 82.00 104 ASN A N 1
ATOM 843 C CA . ASN A 1 104 ? 22.788 1.927 -12.372 1.00 82.00 104 ASN A CA 1
ATOM 844 C C . ASN A 1 104 ? 22.575 3.433 -12.636 1.00 82.00 104 ASN A C 1
ATOM 846 O O . ASN A 1 104 ? 22.544 4.235 -11.702 1.00 82.00 104 ASN A O 1
ATOM 850 N N . ASP A 1 105 ? 22.415 3.820 -13.908 1.00 86.44 105 ASP A N 1
ATOM 851 C CA . ASP A 1 105 ? 21.975 5.166 -14.289 1.00 86.44 105 ASP A CA 1
ATOM 852 C C . ASP A 1 105 ? 20.457 5.301 -14.068 1.00 86.44 105 ASP A C 1
ATOM 854 O O . ASP A 1 105 ? 19.635 5.163 -14.982 1.00 86.44 105 ASP A O 1
ATOM 858 N N . ARG A 1 106 ? 20.083 5.508 -12.800 1.00 86.19 106 ARG A N 1
ATOM 859 C CA . ARG A 1 106 ? 18.684 5.548 -12.343 1.00 86.19 106 ARG A CA 1
ATOM 860 C C . ARG A 1 106 ? 17.879 6.641 -13.039 1.00 86.19 106 ARG A C 1
ATOM 862 O O . ARG A 1 106 ? 16.712 6.430 -13.366 1.00 86.19 106 ARG A O 1
ATOM 869 N N . ASP A 1 107 ? 18.507 7.781 -13.311 1.00 86.94 107 ASP A N 1
ATOM 870 C CA . ASP A 1 107 ? 17.859 8.915 -13.969 1.00 86.94 107 ASP A CA 1
ATOM 871 C C . ASP A 1 107 ? 17.570 8.612 -15.441 1.00 86.94 107 ASP A C 1
ATOM 873 O O . ASP A 1 107 ? 16.459 8.870 -15.914 1.00 86.94 107 ASP A O 1
ATOM 877 N N . ALA A 1 108 ? 18.509 7.981 -16.155 1.00 89.06 108 ALA A N 1
ATOM 878 C CA . ALA A 1 108 ? 18.276 7.540 -17.529 1.00 89.06 108 ALA A CA 1
ATOM 879 C C . ALA A 1 108 ? 17.180 6.463 -17.631 1.00 89.06 108 ALA A C 1
ATOM 881 O O . ALA A 1 108 ? 16.473 6.389 -18.641 1.00 89.06 108 ALA A O 1
ATOM 882 N N . ASN A 1 109 ? 17.006 5.636 -16.595 1.00 91.44 109 ASN A N 1
ATOM 883 C CA . ASN A 1 109 ? 15.984 4.586 -16.569 1.00 91.44 109 ASN A CA 1
ATOM 884 C C . ASN A 1 109 ? 14.621 5.051 -16.041 1.00 91.44 109 ASN A C 1
ATOM 886 O O . ASN A 1 109 ? 13.646 4.307 -16.175 1.00 91.44 109 ASN A O 1
ATOM 890 N N . ARG A 1 110 ? 14.506 6.270 -15.503 1.00 92.50 110 ARG A N 1
ATOM 891 C CA . ARG A 1 110 ? 13.270 6.771 -14.887 1.00 92.50 110 ARG A CA 1
ATOM 892 C C . ARG A 1 110 ? 12.039 6.624 -15.786 1.00 92.50 110 ARG A C 1
ATOM 894 O O . ARG A 1 110 ? 11.019 6.116 -15.337 1.00 92.50 110 ARG A O 1
ATOM 901 N N . ALA A 1 111 ? 12.134 6.984 -17.067 1.00 92.69 111 ALA A N 1
ATOM 902 C CA . ALA A 1 111 ? 11.007 6.860 -18.001 1.00 92.69 111 ALA A CA 1
ATOM 903 C C . ALA A 1 111 ? 10.544 5.399 -18.196 1.00 92.69 111 ALA A C 1
ATOM 905 O O . ALA A 1 111 ? 9.362 5.130 -18.412 1.00 92.69 111 ALA A O 1
ATOM 906 N N . ARG A 1 112 ? 11.469 4.433 -18.098 1.00 93.19 112 ARG A N 1
ATOM 907 C CA . ARG A 1 112 ? 11.151 2.998 -18.179 1.00 93.19 112 ARG A CA 1
ATOM 908 C C . ARG A 1 112 ? 10.442 2.526 -16.915 1.00 93.19 112 ARG A C 1
ATOM 910 O O . ARG A 1 112 ? 9.493 1.755 -17.017 1.00 93.19 112 ARG A O 1
ATOM 917 N N . VAL A 1 113 ? 10.876 3.014 -15.753 1.00 94.62 113 VAL A N 1
ATOM 918 C CA . VAL A 1 113 ? 10.215 2.768 -14.465 1.00 94.62 113 VAL A CA 1
ATOM 919 C C . VAL A 1 113 ? 8.796 3.339 -14.471 1.00 94.62 113 VAL A C 1
ATOM 921 O O . VAL A 1 113 ? 7.855 2.624 -14.138 1.00 94.62 113 VAL A O 1
ATOM 924 N N . GLU A 1 114 ? 8.622 4.589 -14.905 1.00 95.38 114 GLU A N 1
ATOM 925 C CA . GLU A 1 114 ? 7.307 5.235 -15.013 1.00 95.38 114 GLU A CA 1
ATOM 926 C C . GLU A 1 114 ? 6.364 4.419 -15.912 1.00 95.38 114 GLU A C 1
ATOM 928 O O . GLU A 1 114 ? 5.260 4.075 -15.491 1.00 95.38 114 GLU A O 1
ATOM 933 N N . SER A 1 115 ? 6.827 4.003 -17.096 1.00 94.25 115 SER A N 1
ATOM 934 C CA . SER A 1 115 ? 6.035 3.165 -18.006 1.00 94.25 115 SER A CA 1
ATOM 935 C C . SER A 1 115 ? 5.699 1.789 -17.415 1.00 94.25 115 SER A C 1
ATOM 937 O O . SER A 1 115 ? 4.582 1.295 -17.584 1.00 94.25 115 SER A O 1
ATOM 939 N N . ALA A 1 116 ? 6.634 1.160 -16.698 1.00 94.62 116 ALA A N 1
ATOM 940 C CA . ALA A 1 116 ? 6.370 -0.103 -16.019 1.00 94.62 116 ALA A CA 1
ATOM 941 C C . ALA A 1 116 ? 5.285 0.068 -14.945 1.00 94.62 116 ALA A C 1
ATOM 943 O O . ALA A 1 116 ? 4.328 -0.699 -14.918 1.00 94.62 116 ALA A O 1
ATOM 944 N N . ILE A 1 117 ? 5.362 1.115 -14.124 1.00 95.06 117 ILE A N 1
ATOM 945 C CA . ILE A 1 117 ? 4.374 1.398 -13.074 1.00 95.06 117 ILE A CA 1
ATOM 946 C C . ILE A 1 117 ? 2.984 1.680 -13.653 1.00 95.06 117 ILE A C 1
ATOM 948 O O . ILE A 1 117 ? 1.992 1.181 -13.119 1.00 95.06 117 ILE A O 1
ATOM 952 N N . GLU A 1 118 ? 2.884 2.399 -14.772 1.00 92.19 118 GLU A N 1
ATOM 953 C CA . GLU A 1 118 ? 1.604 2.599 -15.465 1.00 92.19 118 GLU A CA 1
ATOM 954 C C . GLU A 1 118 ? 0.941 1.268 -15.855 1.00 92.19 118 GLU A C 1
ATOM 956 O O . GLU A 1 118 ? -0.262 1.093 -15.638 1.00 92.19 118 GLU A O 1
ATOM 961 N N . ASN A 1 119 ? 1.720 0.298 -16.344 1.00 89.56 119 ASN A N 1
ATOM 962 C CA . ASN A 1 119 ? 1.216 -1.041 -16.672 1.00 89.56 119 ASN A CA 1
ATOM 963 C C . ASN A 1 119 ? 0.771 -1.829 -15.429 1.00 89.56 119 ASN A C 1
ATOM 965 O O . ASN A 1 119 ? -0.152 -2.647 -15.496 1.00 89.56 119 ASN A O 1
ATOM 969 N N . LEU A 1 120 ? 1.415 -1.582 -14.288 1.00 92.44 120 LEU A N 1
ATOM 970 C CA . LEU A 1 120 ? 1.165 -2.273 -13.023 1.00 92.44 120 LEU A CA 1
ATOM 971 C C . LEU A 1 120 ? 0.018 -1.648 -12.221 1.00 92.44 120 LEU A C 1
ATOM 973 O O . LEU A 1 120 ? -0.522 -2.286 -11.316 1.00 92.44 120 LEU A O 1
ATOM 977 N N . ARG A 1 121 ? -0.400 -0.419 -12.540 1.00 89.38 121 ARG A N 1
ATOM 978 C CA . ARG A 1 121 ? -1.411 0.329 -11.773 1.00 89.38 121 ARG A CA 1
ATOM 979 C C . ARG A 1 121 ? -2.734 -0.418 -11.596 1.00 89.38 121 ARG A C 1
ATOM 981 O O . ARG A 1 121 ? -3.370 -0.309 -10.555 1.00 89.38 121 ARG A O 1
ATOM 988 N N . ASN A 1 122 ? -3.130 -1.205 -12.593 1.00 90.00 122 ASN A N 1
ATOM 989 C CA . ASN A 1 122 ? -4.371 -1.982 -12.554 1.00 90.00 122 ASN A CA 1
ATOM 990 C C . ASN A 1 122 ? -4.204 -3.363 -11.893 1.00 90.00 122 ASN A C 1
ATOM 992 O O . ASN A 1 122 ? -5.151 -4.138 -11.889 1.00 90.00 122 ASN A O 1
ATOM 996 N N . LYS A 1 123 ? -3.008 -3.706 -11.395 1.00 94.06 123 LYS A N 1
ATOM 997 C CA . LYS A 1 123 ? -2.687 -5.025 -10.821 1.00 94.06 123 LYS A CA 1
ATOM 998 C C . LYS A 1 123 ? -2.723 -5.041 -9.309 1.00 94.06 123 LYS A C 1
ATOM 1000 O O . LYS A 1 123 ? -3.174 -6.021 -8.727 1.00 94.06 123 LYS A O 1
ATOM 1005 N N . ALA A 1 124 ? -2.285 -3.974 -8.664 1.00 95.00 124 ALA A N 1
ATOM 1006 C CA . ALA A 1 124 ? -2.525 -3.819 -7.246 1.00 95.00 124 ALA A CA 1
ATOM 1007 C C . ALA A 1 124 ? -2.707 -2.360 -6.868 1.00 95.00 124 ALA A C 1
ATOM 1009 O O . ALA A 1 124 ? -2.140 -1.454 -7.479 1.00 95.00 124 ALA A O 1
ATOM 1010 N N . SER A 1 125 ? -3.516 -2.156 -5.838 1.00 97.06 125 SER A N 1
ATOM 1011 C CA . SER A 1 125 ? -3.664 -0.866 -5.187 1.00 97.06 125 SER A CA 1
ATOM 1012 C C . SER A 1 125 ? -3.920 -1.061 -3.704 1.00 97.06 125 SER A C 1
ATOM 1014 O O . SER A 1 125 ? -4.571 -2.026 -3.297 1.00 97.06 125 SER A O 1
ATOM 1016 N N . PHE A 1 126 ? -3.474 -0.104 -2.909 1.00 98.50 126 PHE A N 1
ATOM 1017 C CA . PHE A 1 126 ? -3.744 -0.041 -1.486 1.00 98.50 126 PHE A CA 1
ATOM 1018 C C . PHE A 1 126 ? -4.451 1.271 -1.161 1.00 98.50 126 PHE A C 1
ATOM 1020 O O . PHE A 1 126 ? -4.037 2.332 -1.617 1.00 98.50 126 PHE A O 1
ATOM 1027 N N . LYS A 1 127 ? -5.509 1.207 -0.360 1.00 98.38 127 LYS A N 1
ATOM 1028 C CA . LYS A 1 127 ? -6.165 2.379 0.209 1.00 98.38 127 LYS A CA 1
ATOM 1029 C C . LYS A 1 127 ? -6.162 2.287 1.726 1.00 98.38 127 LYS A C 1
ATOM 1031 O O . LYS A 1 127 ? -6.592 1.272 2.266 1.00 98.38 127 LYS A O 1
ATOM 1036 N N . LEU A 1 128 ? -5.759 3.359 2.398 1.00 98.44 128 LEU A N 1
ATOM 1037 C CA . LEU A 1 128 ? -5.928 3.537 3.838 1.00 98.44 128 LEU A CA 1
ATOM 1038 C C . LEU A 1 128 ? -7.022 4.572 4.099 1.00 98.44 128 LEU A C 1
ATOM 1040 O O . LEU A 1 128 ? -6.957 5.679 3.574 1.00 98.44 128 LEU A O 1
ATOM 1044 N N . ALA A 1 129 ? -8.007 4.220 4.922 1.00 97.81 129 ALA A N 1
ATOM 1045 C CA . ALA A 1 129 ? -9.037 5.132 5.400 1.00 97.81 129 ALA A CA 1
ATOM 1046 C C . ALA A 1 129 ? -9.037 5.181 6.932 1.00 97.81 129 ALA A C 1
ATOM 1048 O O . ALA A 1 129 ? -9.167 4.147 7.590 1.00 97.81 129 ALA A O 1
ATOM 1049 N N . THR A 1 130 ? -8.921 6.383 7.499 1.00 96.25 130 THR A N 1
ATOM 1050 C CA . THR A 1 130 ? -8.895 6.610 8.958 1.00 96.25 130 THR A CA 1
ATOM 1051 C C . THR A 1 130 ? -10.004 7.554 9.431 1.00 96.25 130 THR A C 1
ATOM 1053 O O . THR A 1 130 ? -9.919 8.163 10.499 1.00 96.25 130 THR A O 1
ATOM 1056 N N . SER A 1 131 ? -11.081 7.691 8.650 1.00 90.31 131 SER A N 1
ATOM 1057 C CA . SER A 1 131 ? -12.185 8.605 8.948 1.00 90.31 131 SER A CA 1
ATOM 1058 C C . SER A 1 131 ? -12.775 8.361 10.345 1.00 90.31 131 SER A C 1
ATOM 1060 O O . SER A 1 131 ? -13.254 7.275 10.663 1.00 90.31 131 SER A O 1
ATOM 1062 N N . GLY A 1 132 ? -12.776 9.399 11.187 1.00 90.00 132 GLY A N 1
ATOM 1063 C CA . GLY A 1 132 ? -13.307 9.326 12.553 1.00 90.00 132 GLY A CA 1
ATOM 1064 C C . GLY A 1 132 ? -12.377 8.662 13.578 1.00 90.00 132 GLY A C 1
ATOM 1065 O O . GLY A 1 132 ? -12.770 8.520 14.736 1.00 90.00 132 GLY A O 1
ATOM 1066 N N . VAL A 1 133 ? -11.154 8.292 13.191 1.00 95.50 133 VAL A N 1
ATOM 1067 C CA . VAL A 1 133 ? -10.115 7.780 14.092 1.00 95.50 133 VAL A CA 1
ATOM 1068 C C . VAL A 1 133 ? -9.154 8.905 14.458 1.00 95.50 133 VAL A C 1
ATOM 1070 O O . VAL A 1 133 ? -8.490 9.471 13.593 1.00 95.50 133 VAL A O 1
ATOM 1073 N N . LYS A 1 134 ? -9.036 9.195 15.755 1.00 94.19 134 LYS A N 1
ATOM 1074 C CA . LYS A 1 134 ? -8.002 10.097 16.271 1.00 94.19 134 LYS A CA 1
ATOM 1075 C C . LYS A 1 134 ? -6.628 9.453 16.088 1.00 94.19 134 LYS A C 1
ATOM 1077 O O . LYS A 1 134 ? -6.459 8.312 16.502 1.00 94.19 134 LYS A O 1
ATOM 1082 N N . CYS A 1 135 ? -5.657 10.186 15.546 1.00 95.44 135 CYS A N 1
ATOM 1083 C CA . CYS A 1 135 ? -4.285 9.698 15.483 1.00 95.44 135 CYS A CA 1
ATOM 1084 C C . CYS A 1 135 ? -3.609 9.815 16.860 1.00 95.44 135 CYS A C 1
ATOM 1086 O O . CYS A 1 135 ? -3.257 10.910 17.306 1.00 95.44 135 CYS A O 1
ATOM 1088 N N . ASP A 1 136 ? -3.409 8.690 17.540 1.00 95.19 136 ASP A N 1
ATOM 1089 C CA . ASP A 1 136 ? -2.542 8.578 18.713 1.00 95.19 136 ASP A CA 1
ATOM 1090 C C . ASP A 1 136 ? -1.515 7.448 18.544 1.00 95.19 136 ASP A C 1
ATOM 1092 O O . ASP A 1 136 ? -1.446 6.803 17.500 1.00 95.19 136 ASP A O 1
ATOM 1096 N N . ALA A 1 137 ? -0.662 7.234 19.549 1.00 94.12 137 ALA A N 1
ATOM 1097 C CA . ALA A 1 137 ? 0.397 6.229 19.469 1.00 94.12 137 ALA A CA 1
ATOM 1098 C C . ALA A 1 137 ? -0.141 4.805 19.239 1.00 94.12 137 ALA A C 1
ATOM 1100 O O . ALA A 1 137 ? 0.493 4.031 18.529 1.00 94.12 137 ALA A O 1
ATOM 1101 N N . THR A 1 138 ? -1.306 4.473 19.806 1.00 96.31 138 THR A N 1
ATOM 1102 C CA . THR A 1 138 ? -1.904 3.137 19.675 1.00 96.31 138 THR A CA 1
ATOM 1103 C C . THR A 1 138 ? -2.488 2.962 18.284 1.00 96.31 138 THR A C 1
ATOM 1105 O O . THR A 1 138 ? -2.182 1.981 17.609 1.00 96.31 138 THR A O 1
ATOM 1108 N N . SER A 1 139 ? -3.286 3.928 17.822 1.00 97.38 139 SER A N 1
ATOM 1109 C CA . SER A 1 139 ? -3.883 3.841 16.489 1.00 97.38 139 SER A CA 1
ATOM 1110 C C . SER A 1 139 ? -2.832 3.841 15.392 1.00 97.38 139 SER A C 1
ATOM 1112 O O . SER A 1 139 ? -2.965 3.110 14.411 1.00 97.38 139 SER A O 1
ATOM 1114 N N . PHE A 1 140 ? -1.773 4.631 15.568 1.00 97.06 140 PHE A N 1
ATOM 1115 C CA . PHE A 1 140 ? -0.672 4.707 14.624 1.00 97.06 140 PHE A CA 1
ATOM 1116 C C . PHE A 1 140 ? 0.120 3.393 14.568 1.00 97.06 140 PHE A C 1
ATOM 1118 O O . PHE A 1 140 ? 0.289 2.865 13.471 1.00 97.06 140 PHE A O 1
ATOM 1125 N N . ASP A 1 141 ? 0.515 2.814 15.712 1.00 96.94 141 ASP A N 1
ATOM 1126 C CA . ASP A 1 141 ? 1.184 1.499 15.763 1.00 96.94 141 ASP A CA 1
ATOM 1127 C C . ASP A 1 141 ? 0.345 0.408 15.085 1.00 96.94 141 ASP A C 1
ATOM 1129 O O . ASP A 1 141 ? 0.823 -0.284 14.183 1.00 96.94 141 ASP A O 1
ATOM 1133 N N . LEU A 1 142 ? -0.936 0.303 15.453 1.00 97.94 142 LEU A N 1
ATOM 1134 C CA . LEU A 1 142 ? -1.835 -0.698 14.881 1.00 97.94 142 LEU A CA 1
ATOM 1135 C C . LEU A 1 142 ? -1.979 -0.532 13.367 1.00 97.94 142 LEU A C 1
ATOM 1137 O O . LEU A 1 142 ? -1.871 -1.515 12.636 1.00 97.94 142 LEU A O 1
ATOM 1141 N N . CYS A 1 143 ? -2.138 0.703 12.881 1.00 98.00 143 CYS A N 1
ATOM 1142 C CA . CYS A 1 143 ? -2.158 0.995 11.448 1.00 98.00 143 CYS A CA 1
ATOM 1143 C C . CYS A 1 143 ? -0.931 0.426 10.732 1.00 98.00 143 CYS A C 1
ATOM 1145 O O . CYS A 1 143 ? -1.063 -0.246 9.709 1.00 98.00 143 CYS A O 1
ATOM 1147 N N . HIS A 1 144 ? 0.258 0.674 11.283 1.00 97.44 144 HIS A N 1
ATOM 1148 C CA . HIS A 1 144 ? 1.521 0.257 10.680 1.00 97.44 144 HIS A CA 1
ATOM 1149 C C . HIS A 1 144 ? 1.634 -1.261 10.648 1.00 97.44 144 HIS A C 1
ATOM 1151 O O . HIS A 1 144 ? 1.976 -1.842 9.621 1.00 97.44 144 HIS A O 1
ATOM 1157 N N . ARG A 1 145 ? 1.278 -1.920 11.750 1.00 97.88 145 ARG A N 1
ATOM 1158 C CA . ARG A 1 145 ? 1.303 -3.380 11.857 1.00 97.88 145 ARG A CA 1
ATOM 1159 C C . ARG A 1 145 ? 0.323 -4.042 10.890 1.00 97.88 145 ARG A C 1
ATOM 1161 O O . ARG A 1 145 ? 0.688 -5.026 10.246 1.00 97.88 145 ARG A O 1
ATOM 1168 N N . TYR A 1 146 ? -0.875 -3.482 10.716 1.00 98.38 146 TYR A N 1
ATOM 1169 C CA . TYR A 1 146 ? -1.817 -3.959 9.703 1.00 98.38 146 TYR A CA 1
ATOM 1170 C C . TYR A 1 146 ? -1.267 -3.772 8.289 1.00 98.38 146 TYR A C 1
ATOM 1172 O O . TYR A 1 146 ? -1.299 -4.717 7.504 1.00 98.38 146 TYR A O 1
ATOM 1180 N N . MET A 1 147 ? -0.725 -2.592 7.971 1.00 98.44 147 MET A N 1
ATOM 1181 C CA . MET A 1 147 ? -0.110 -2.316 6.669 1.00 98.44 147 MET A CA 1
ATOM 1182 C C . MET A 1 147 ? 1.018 -3.300 6.350 1.00 98.44 147 MET A C 1
ATOM 1184 O O . MET A 1 147 ? 1.007 -3.886 5.272 1.00 98.44 147 MET A O 1
ATOM 1188 N N . ILE A 1 148 ? 1.933 -3.531 7.295 1.00 96.88 148 ILE A N 1
ATOM 1189 C CA . ILE A 1 148 ? 3.040 -4.488 7.151 1.00 96.88 148 ILE A CA 1
ATOM 1190 C C . ILE A 1 148 ? 2.499 -5.899 6.913 1.00 96.88 148 ILE A C 1
ATOM 1192 O O . ILE A 1 148 ? 2.885 -6.553 5.954 1.00 96.88 148 ILE A O 1
ATOM 1196 N N . SER A 1 149 ? 1.548 -6.356 7.732 1.00 96.81 149 SER A N 1
ATOM 1197 C CA . SER A 1 149 ? 0.980 -7.703 7.594 1.00 96.81 149 SER A CA 1
ATOM 1198 C C . SER A 1 149 ? 0.294 -7.923 6.241 1.00 96.81 149 SER A C 1
ATOM 1200 O O . SER A 1 149 ? 0.399 -9.004 5.660 1.00 96.81 149 SER A O 1
ATOM 1202 N N . ILE A 1 150 ? -0.390 -6.897 5.723 1.00 97.25 150 ILE A N 1
ATOM 1203 C CA . ILE A 1 150 ? -1.003 -6.919 4.391 1.00 97.25 150 ILE A CA 1
ATOM 1204 C C . ILE A 1 150 ? 0.077 -6.993 3.311 1.00 97.25 150 ILE A C 1
ATOM 1206 O O . ILE A 1 150 ? -0.008 -7.855 2.439 1.00 97.25 150 ILE A O 1
ATOM 1210 N N . ALA A 1 151 ? 1.070 -6.108 3.364 1.00 96.44 151 ALA A N 1
ATOM 1211 C CA . ALA A 1 151 ? 2.135 -6.015 2.372 1.00 96.44 151 ALA A CA 1
ATOM 1212 C C . ALA A 1 151 ? 2.932 -7.325 2.280 1.00 96.44 151 ALA A C 1
ATOM 1214 O O . ALA A 1 151 ? 2.970 -7.957 1.222 1.00 96.44 151 ALA A O 1
ATOM 1215 N N . GLU A 1 152 ? 3.401 -7.829 3.424 1.00 94.56 152 GLU A N 1
ATOM 1216 C CA . GLU A 1 152 ? 4.097 -9.111 3.517 1.00 94.56 152 GLU A CA 1
ATOM 1217 C C . GLU A 1 152 ? 3.233 -10.266 3.008 1.00 94.56 152 GLU A C 1
ATOM 1219 O O . GLU A 1 152 ? 3.741 -11.233 2.446 1.00 94.56 152 GLU A O 1
ATOM 1224 N N . PHE A 1 153 ? 1.915 -10.219 3.225 1.00 93.81 153 PHE A N 1
ATOM 1225 C CA . PHE A 1 153 ? 1.022 -11.242 2.699 1.00 93.81 153 PHE A CA 1
ATOM 1226 C C . PHE A 1 153 ? 0.962 -11.220 1.167 1.00 93.81 153 PHE A C 1
ATOM 1228 O O . PHE A 1 153 ? 1.029 -12.285 0.552 1.00 93.81 153 PHE A O 1
ATOM 1235 N N . LEU A 1 154 ? 0.864 -10.038 0.551 1.00 92.50 154 LEU A N 1
ATOM 1236 C CA . LEU A 1 154 ? 0.868 -9.896 -0.909 1.00 92.50 154 LEU A CA 1
ATOM 1237 C C . LEU A 1 154 ? 2.182 -10.411 -1.521 1.00 92.50 154 LEU A C 1
ATOM 1239 O O . LEU A 1 154 ? 2.162 -11.013 -2.596 1.00 92.50 154 LEU A O 1
ATOM 1243 N N . ALA A 1 155 ? 3.301 -10.246 -0.815 1.00 91.00 155 ALA A N 1
ATOM 1244 C CA . ALA A 1 155 ? 4.620 -10.680 -1.261 1.00 91.00 155 ALA A CA 1
ATOM 1245 C C . ALA A 1 155 ? 4.930 -12.188 -1.058 1.00 91.00 155 ALA A C 1
ATOM 1247 O O . ALA A 1 155 ? 5.992 -12.627 -1.492 1.00 91.00 155 ALA A O 1
ATOM 1248 N N . LYS A 1 156 ? 4.048 -13.019 -0.459 1.00 83.12 156 LYS A N 1
ATOM 1249 C CA . LYS A 1 156 ? 4.322 -14.442 -0.073 1.00 83.12 156 LYS A CA 1
ATOM 1250 C C . LYS A 1 156 ? 4.098 -15.517 -1.150 1.00 83.12 156 LYS A C 1
ATOM 1252 O O . LYS A 1 156 ? 3.019 -15.590 -1.735 1.00 83.12 156 LYS A O 1
ATOM 1257 N N . ASP A 1 157 ? 5.074 -16.427 -1.341 1.00 64.50 157 ASP A N 1
ATOM 1258 C CA . ASP A 1 157 ? 5.316 -17.295 -2.540 1.00 64.50 157 ASP A CA 1
ATOM 1259 C C . ASP A 1 157 ? 4.216 -18.220 -3.030 1.00 64.50 157 ASP A C 1
ATOM 1261 O O . ASP A 1 157 ? 4.284 -18.719 -4.148 1.00 64.50 157 ASP A O 1
ATOM 1265 N N . ASN A 1 158 ? 3.151 -18.391 -2.267 1.00 76.00 158 ASN A N 1
ATOM 1266 C CA . ASN A 1 158 ? 2.113 -19.357 -2.584 1.00 76.00 158 ASN A CA 1
ATOM 1267 C C . ASN A 1 158 ? 0.722 -18.752 -2.762 1.00 76.00 158 ASN A C 1
ATOM 1269 O O . ASN A 1 158 ? -0.207 -19.510 -3.025 1.00 76.00 158 ASN A O 1
ATOM 1273 N N . TRP A 1 159 ? 0.547 -17.434 -2.644 1.00 85.38 159 TRP A N 1
ATOM 1274 C CA . TRP A 1 159 ? -0.757 -16.799 -2.828 1.00 85.38 159 TRP A CA 1
ATOM 1275 C C . TRP A 1 159 ? -0.802 -15.930 -4.086 1.00 85.38 159 TRP A C 1
ATOM 1277 O O . TRP A 1 159 ? 0.084 -15.106 -4.325 1.00 85.38 159 TRP A O 1
ATOM 1287 N N . LEU A 1 160 ? -1.866 -16.103 -4.874 1.00 84.44 160 LEU A N 1
ATOM 1288 C CA . LEU A 1 160 ? -2.223 -15.217 -5.978 1.00 84.44 160 LEU A CA 1
ATOM 1289 C C . LEU A 1 160 ? -3.716 -14.865 -5.900 1.00 84.44 160 LEU A C 1
ATOM 1291 O O . LEU A 1 160 ? -4.550 -15.763 -5.733 1.00 84.44 160 LEU A O 1
ATOM 1295 N N . PRO A 1 161 ? -4.093 -13.583 -6.042 1.00 86.94 161 PRO A N 1
ATOM 1296 C CA . PRO A 1 161 ? -5.494 -13.189 -6.085 1.00 86.94 161 PRO A CA 1
ATOM 1297 C C . PRO A 1 161 ? -6.149 -13.669 -7.383 1.00 86.94 161 PRO A C 1
ATOM 1299 O O . PRO A 1 161 ? -5.490 -13.883 -8.410 1.00 86.94 161 PRO A O 1
ATOM 1302 N N . LYS A 1 162 ? -7.477 -13.801 -7.375 1.00 84.25 162 LYS A N 1
ATOM 1303 C CA . LYS A 1 162 ? -8.214 -14.202 -8.575 1.00 84.25 162 LYS A CA 1
ATOM 1304 C C . LYS A 1 162 ? -7.989 -13.189 -9.702 1.00 84.25 162 LYS A C 1
ATOM 1306 O O . LYS A 1 162 ? -8.265 -12.005 -9.566 1.00 84.25 162 LYS A O 1
ATOM 1311 N N . GLY A 1 163 ? -7.514 -13.669 -10.851 1.00 84.19 163 GLY A N 1
ATOM 1312 C CA . GLY A 1 163 ? -7.235 -12.811 -12.007 1.00 84.19 163 GLY A CA 1
ATOM 1313 C C . GLY A 1 163 ? -5.974 -11.948 -11.880 1.00 84.19 163 GLY A C 1
ATOM 1314 O O . GLY A 1 163 ? -5.794 -11.060 -12.708 1.00 84.19 163 GLY A O 1
ATOM 1315 N N . GLY A 1 164 ? -5.111 -12.202 -10.887 1.00 89.31 164 GLY A N 1
ATOM 1316 C CA . GLY A 1 164 ? -3.828 -11.505 -10.736 1.00 89.31 164 GLY A CA 1
ATOM 1317 C C . GLY A 1 164 ? -3.947 -10.048 -10.279 1.00 89.31 164 GLY A C 1
ATOM 1318 O O . GLY A 1 164 ? -3.018 -9.264 -10.465 1.00 89.31 164 GLY A O 1
ATOM 1319 N N . GLU A 1 165 ? -5.092 -9.665 -9.711 1.00 92.75 165 GLU A N 1
ATOM 1320 C CA . GLU A 1 165 ? -5.371 -8.295 -9.274 1.00 92.75 165 GLU A CA 1
ATOM 1321 C C . GLU A 1 165 ? -5.705 -8.252 -7.778 1.00 92.75 165 GLU A C 1
ATOM 1323 O O . GLU A 1 165 ? -6.582 -8.986 -7.327 1.00 92.75 165 GLU A O 1
ATOM 1328 N N . ALA A 1 166 ? -5.020 -7.400 -7.011 1.00 94.31 166 ALA A N 1
ATOM 1329 C CA . ALA A 1 166 ? -5.243 -7.215 -5.576 1.00 94.31 166 ALA A CA 1
ATOM 1330 C C . ALA A 1 166 ? -5.474 -5.737 -5.233 1.00 94.31 166 ALA A C 1
ATOM 1332 O O . ALA A 1 166 ? -4.539 -4.951 -5.099 1.00 94.31 166 ALA A O 1
ATOM 1333 N N . HIS A 1 167 ? -6.735 -5.366 -5.037 1.00 96.56 167 HIS A N 1
ATOM 1334 C CA . HIS A 1 167 ? -7.140 -4.025 -4.628 1.00 96.56 167 HIS A CA 1
ATOM 1335 C C . HIS A 1 167 ? -7.575 -4.050 -3.163 1.00 96.56 167 HIS A C 1
ATOM 1337 O O . HIS A 1 167 ? -8.686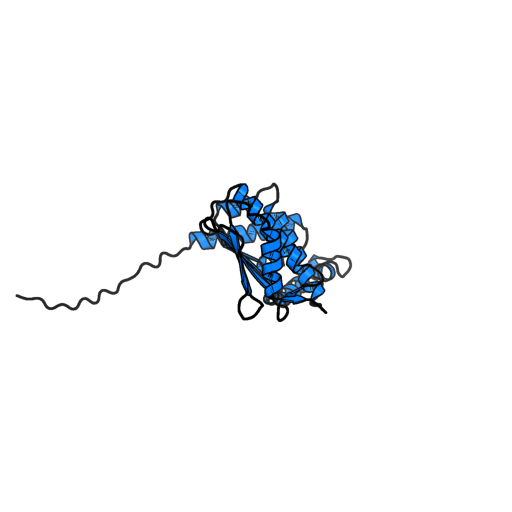 -4.473 -2.837 1.00 96.56 167 HIS A O 1
ATOM 1343 N N . ILE A 1 168 ? -6.685 -3.628 -2.269 1.00 97.88 168 ILE A N 1
ATOM 1344 C CA . ILE A 1 168 ? -6.890 -3.692 -0.822 1.00 97.88 168 ILE A CA 1
ATOM 1345 C C . ILE A 1 168 ? -7.335 -2.329 -0.295 1.00 97.88 168 ILE A C 1
ATOM 1347 O O . ILE A 1 168 ? -6.719 -1.310 -0.587 1.00 97.88 168 ILE A O 1
ATOM 1351 N N . THR A 1 169 ? -8.378 -2.308 0.528 1.00 98.44 169 THR A N 1
ATOM 1352 C CA . THR A 1 169 ? -8.754 -1.152 1.350 1.00 98.44 169 THR A CA 1
ATOM 1353 C C . THR A 1 169 ? -8.651 -1.534 2.821 1.00 98.44 169 THR A C 1
ATOM 1355 O O . THR A 1 169 ? -9.378 -2.418 3.268 1.00 98.44 169 THR A O 1
ATOM 1358 N N . LEU A 1 170 ? -7.775 -0.872 3.571 1.00 98.69 170 LEU A N 1
ATOM 1359 C CA . LEU A 1 170 ? -7.713 -0.928 5.027 1.00 98.69 170 LEU A CA 1
ATOM 1360 C C . LEU A 1 170 ? -8.524 0.236 5.605 1.00 98.69 170 LEU A C 1
ATOM 1362 O O . LEU A 1 170 ? -8.218 1.400 5.356 1.00 98.69 170 LEU A O 1
ATOM 1366 N N . VAL A 1 171 ? -9.549 -0.086 6.386 1.00 98.44 171 VAL A N 1
ATOM 1367 C CA . VAL A 1 171 ? -10.362 0.870 7.136 1.00 98.44 171 VAL A CA 1
ATOM 1368 C C . VAL A 1 171 ? -10.019 0.713 8.609 1.00 98.44 171 VAL A C 1
ATOM 1370 O O . VAL A 1 171 ? -10.252 -0.343 9.198 1.00 98.44 171 VAL A O 1
ATOM 1373 N N . LEU A 1 172 ? -9.471 1.764 9.214 1.00 98.00 172 LEU A N 1
ATOM 1374 C CA . LEU A 1 172 ? -9.358 1.836 10.664 1.00 98.00 172 LEU A CA 1
ATOM 1375 C C . LEU A 1 172 ? -10.665 2.360 11.233 1.00 98.00 172 LEU A C 1
ATOM 1377 O O . LEU A 1 172 ? -11.140 3.427 10.846 1.00 98.00 172 LEU A O 1
ATOM 1381 N N . SER A 1 173 ? -11.225 1.623 12.183 1.00 96.00 173 SER A N 1
ATOM 1382 C CA . SER A 1 173 ? -12.510 1.947 12.780 1.00 96.00 173 SER A CA 1
ATOM 1383 C C . SER A 1 173 ? -12.389 2.087 14.298 1.00 96.00 173 SER A C 1
ATOM 1385 O O . SER A 1 173 ? -11.831 1.208 14.966 1.00 96.00 173 SER A O 1
ATOM 1387 N N . PRO A 1 174 ? -12.949 3.160 14.891 1.00 94.88 174 PRO A N 1
ATOM 1388 C CA . PRO A 1 174 ? -12.977 3.317 16.341 1.00 94.88 174 PRO A CA 1
ATOM 1389 C C . PRO A 1 174 ? -13.996 2.377 17.006 1.00 94.88 174 PRO A C 1
ATOM 1391 O O . PRO A 1 174 ? -13.974 2.220 18.226 1.00 94.88 174 PRO A O 1
ATOM 1394 N N . THR A 1 175 ? -14.904 1.776 16.227 1.00 94.06 175 THR A N 1
ATOM 1395 C CA . THR A 1 175 ? -15.991 0.912 16.715 1.00 94.06 175 THR A CA 1
ATOM 1396 C C . THR A 1 175 ? -15.790 -0.564 16.384 1.00 94.06 175 THR A C 1
ATOM 1398 O O . THR A 1 175 ? -16.486 -1.406 16.963 1.00 94.06 175 THR A O 1
ATOM 1401 N N . ALA A 1 176 ? -14.854 -0.898 15.490 1.00 95.31 176 ALA A N 1
ATOM 1402 C CA . ALA A 1 176 ? -14.514 -2.281 15.192 1.00 95.31 176 ALA A CA 1
ATOM 1403 C C . ALA A 1 176 ? -13.973 -2.979 16.447 1.00 95.31 176 ALA A C 1
ATOM 1405 O O . ALA A 1 176 ? -13.130 -2.454 17.171 1.00 95.31 176 ALA A O 1
ATOM 1406 N N . LYS A 1 177 ? -14.483 -4.187 16.708 1.00 94.56 177 LYS A N 1
ATOM 1407 C CA . LYS A 1 177 ? -14.108 -5.018 17.870 1.00 94.56 177 LYS A CA 1
ATOM 1408 C C . LYS A 1 177 ? -13.240 -6.220 17.498 1.00 94.56 177 LYS A C 1
ATOM 1410 O O . LYS A 1 177 ? -12.826 -6.975 18.367 1.00 94.56 177 LYS A O 1
ATOM 1415 N N . SER A 1 178 ? -13.031 -6.441 16.207 1.00 96.06 178 SER A N 1
ATOM 1416 C CA . SER A 1 178 ? -12.187 -7.488 15.639 1.00 96.06 178 SER A CA 1
ATOM 1417 C C . SER A 1 178 ? -11.749 -7.037 14.252 1.00 96.06 178 SER A C 1
ATOM 1419 O O . SER A 1 178 ? -12.397 -6.177 13.662 1.00 96.06 178 SER A O 1
ATOM 1421 N N . VAL A 1 179 ? -10.700 -7.656 13.716 1.00 97.94 179 VAL A N 1
ATOM 1422 C CA . VAL A 1 179 ? -10.393 -7.559 12.290 1.00 97.94 179 VAL A CA 1
ATOM 1423 C C . VAL A 1 179 ? -11.399 -8.383 11.491 1.00 97.94 179 VAL A C 1
ATOM 1425 O O . VAL A 1 179 ? -11.640 -9.553 11.811 1.00 97.94 179 VAL A O 1
ATOM 1428 N N . GLY A 1 180 ? -11.973 -7.774 10.457 1.00 96.62 180 GLY A N 1
ATOM 1429 C CA . GLY A 1 180 ? -12.827 -8.416 9.467 1.00 96.62 180 GLY A CA 1
ATOM 1430 C C . GLY A 1 180 ? -12.276 -8.203 8.062 1.00 96.62 180 GLY A C 1
ATOM 1431 O O . GLY A 1 180 ? -11.835 -7.112 7.729 1.00 96.62 180 GLY A O 1
ATOM 1432 N N . VAL A 1 181 ? -12.324 -9.243 7.227 1.00 96.88 181 VAL A N 1
ATOM 1433 C CA . VAL A 1 181 ? -11.952 -9.148 5.808 1.00 96.88 181 VAL A CA 1
ATOM 1434 C C . VAL A 1 181 ? -13.154 -9.522 4.954 1.00 96.88 181 VAL A C 1
ATOM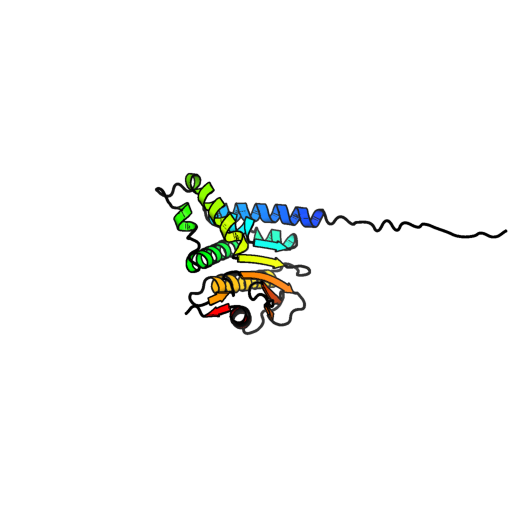 1436 O O . VAL A 1 181 ? -13.663 -10.643 5.054 1.00 96.88 181 VAL A O 1
ATOM 1439 N N . ALA A 1 182 ? -13.600 -8.599 4.115 1.00 96.38 182 ALA A N 1
ATOM 1440 C CA . ALA A 1 182 ? -14.581 -8.832 3.068 1.00 96.38 182 ALA A CA 1
ATOM 1441 C C . ALA A 1 182 ? -13.864 -8.973 1.722 1.00 96.38 182 ALA A C 1
ATOM 1443 O O . ALA A 1 182 ? -12.932 -8.228 1.431 1.00 96.38 182 ALA A O 1
ATOM 1444 N N . VAL A 1 183 ? -14.306 -9.934 0.911 1.00 94.38 183 VAL A N 1
ATOM 1445 C CA . VAL A 1 183 ? -13.817 -10.144 -0.456 1.00 94.38 183 VAL A CA 1
ATOM 1446 C C . VAL A 1 183 ? -14.993 -9.927 -1.391 1.00 94.38 183 VAL A C 1
ATOM 1448 O O . VAL A 1 183 ? -16.040 -10.558 -1.221 1.00 94.38 183 VAL A O 1
ATOM 1451 N N . ASN A 1 184 ? -14.834 -9.043 -2.369 1.00 93.06 184 ASN A N 1
ATOM 1452 C CA . ASN A 1 184 ? -15.867 -8.823 -3.370 1.00 93.06 184 ASN A CA 1
ATOM 1453 C C . ASN A 1 184 ? -16.057 -10.074 -4.247 1.00 93.06 184 ASN A C 1
ATOM 1455 O O . ASN A 1 184 ? -15.132 -10.873 -4.407 1.00 93.06 184 ASN A O 1
ATOM 1459 N N . PRO A 1 185 ? -17.233 -10.247 -4.882 1.00 89.94 185 PRO A N 1
ATOM 1460 C CA . PRO A 1 185 ? -17.498 -11.397 -5.753 1.00 89.94 185 PRO A CA 1
ATOM 1461 C C . PRO A 1 185 ? -16.511 -11.567 -6.924 1.00 89.94 185 PRO A C 1
ATOM 1463 O O . PRO A 1 185 ? -16.368 -12.666 -7.466 1.00 89.94 185 PRO A O 1
ATOM 1466 N N . ASP A 1 186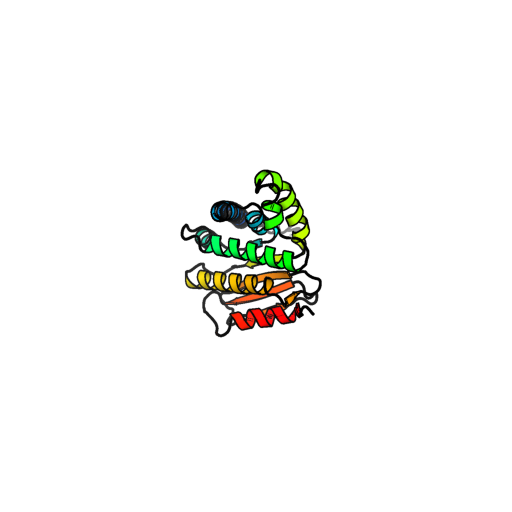 ? -15.824 -10.493 -7.321 1.00 89.00 186 ASP A N 1
ATOM 1467 C CA . ASP A 1 186 ? -14.774 -10.532 -8.342 1.00 89.00 186 ASP A CA 1
ATOM 1468 C C . ASP A 1 186 ? -13.505 -11.276 -7.890 1.00 89.00 186 ASP A C 1
ATOM 1470 O O . ASP A 1 186 ? -12.770 -11.774 -8.743 1.00 89.00 186 ASP A O 1
ATOM 1474 N N . GLY A 1 187 ? -13.288 -11.427 -6.578 1.00 88.25 187 GLY A N 1
ATOM 1475 C CA . GLY A 1 187 ? -12.083 -12.010 -5.983 1.00 88.25 187 GLY A CA 1
ATOM 1476 C C . GLY A 1 187 ? -10.835 -11.125 -6.095 1.00 88.25 187 GLY A C 1
ATOM 1477 O O . GLY A 1 187 ? -9.729 -11.626 -5.919 1.00 88.25 187 GLY A O 1
ATOM 1478 N N . LYS A 1 188 ? -11.012 -9.841 -6.418 1.00 91.62 188 LYS A N 1
ATOM 1479 C CA . LYS A 1 188 ? -9.945 -8.865 -6.685 1.00 91.62 188 LYS A CA 1
ATOM 1480 C C . LYS A 1 188 ? -9.922 -7.731 -5.671 1.00 91.62 188 LYS A C 1
ATOM 1482 O O . LYS A 1 188 ? -8.858 -7.199 -5.371 1.00 91.62 188 LYS A O 1
ATOM 1487 N N . HIS A 1 189 ? -11.088 -7.355 -5.147 1.00 95.00 189 HIS A N 1
ATOM 1488 C CA . HIS A 1 189 ? -11.213 -6.276 -4.172 1.00 95.00 189 HIS A CA 1
ATOM 1489 C C . HIS A 1 189 ? -11.422 -6.828 -2.765 1.00 95.00 189 HIS A C 1
ATOM 1491 O O . HIS A 1 189 ? -12.299 -7.664 -2.527 1.00 95.00 189 HIS A O 1
ATOM 1497 N N . PHE A 1 190 ? -10.629 -6.319 -1.829 1.00 96.25 190 PHE A N 1
ATOM 1498 C CA . PHE A 1 190 ? -10.605 -6.746 -0.441 1.00 96.25 190 PHE A CA 1
ATOM 1499 C C . PHE A 1 190 ? -10.790 -5.528 0.457 1.00 96.25 190 PHE A C 1
ATOM 1501 O O . PHE A 1 190 ? -10.113 -4.514 0.292 1.00 96.25 190 PHE A O 1
ATOM 1508 N N . THR A 1 191 ? -11.677 -5.632 1.438 1.00 98.06 191 THR A N 1
ATOM 1509 C CA . THR A 1 191 ? -11.852 -4.606 2.469 1.00 98.06 191 THR A CA 1
ATOM 1510 C C . THR A 1 191 ? -11.529 -5.207 3.822 1.00 98.06 191 THR A C 1
ATOM 1512 O O . THR A 1 191 ? -12.138 -6.197 4.222 1.00 98.06 191 THR A O 1
ATOM 1515 N N . ILE A 1 192 ? -10.565 -4.613 4.512 1.00 98.25 192 ILE A N 1
ATOM 1516 C CA . ILE A 1 192 ? -10.126 -4.992 5.847 1.00 98.25 192 ILE A CA 1
ATOM 1517 C C . ILE A 1 192 ? -10.633 -3.913 6.800 1.00 98.25 192 ILE A C 1
ATOM 1519 O O . ILE A 1 192 ? -10.146 -2.790 6.760 1.00 98.25 192 ILE A O 1
ATOM 1523 N N . ASP A 1 193 ? -11.620 -4.245 7.625 1.00 98.06 193 ASP A N 1
ATOM 1524 C CA . ASP A 1 193 ? -12.079 -3.393 8.726 1.00 98.06 193 ASP A CA 1
ATOM 1525 C C . ASP A 1 193 ? -11.320 -3.804 9.987 1.00 98.06 193 ASP A C 1
ATOM 1527 O O . ASP A 1 193 ? -11.365 -4.974 10.384 1.00 98.06 193 ASP A O 1
ATOM 1531 N N . ALA A 1 194 ? -10.573 -2.875 10.578 1.00 98.00 194 ALA A N 1
ATOM 1532 C CA . ALA A 1 194 ? -9.668 -3.163 11.680 1.00 98.00 194 ALA A CA 1
ATOM 1533 C C . ALA A 1 194 ? -9.867 -2.191 12.858 1.00 98.00 194 ALA A C 1
ATOM 1535 O O . ALA A 1 194 ? -10.068 -0.990 12.648 1.00 98.00 194 ALA A O 1
ATOM 1536 N N . PRO A 1 195 ? -9.788 -2.674 14.112 1.00 97.88 195 PRO A N 1
ATOM 1537 C CA . PRO A 1 195 ? -9.860 -1.818 15.289 1.00 97.88 195 PRO A CA 1
ATOM 1538 C C . PRO A 1 195 ? -8.697 -0.832 15.330 1.00 97.88 195 PRO A C 1
ATOM 1540 O O . PRO A 1 195 ? -7.534 -1.225 15.222 1.00 97.88 195 PRO A O 1
ATOM 1543 N N . ALA A 1 196 ? -9.019 0.443 15.536 1.00 97.31 196 ALA A N 1
ATOM 1544 C CA . ALA A 1 196 ? -8.026 1.504 15.649 1.00 97.31 196 ALA A CA 1
ATOM 1545 C C . ALA A 1 196 ? -7.447 1.662 17.061 1.00 97.31 196 ALA A C 1
ATOM 1547 O O . ALA A 1 196 ? -6.339 2.146 17.214 1.00 97.31 196 ALA A O 1
ATOM 1548 N N . ASN A 1 197 ? -8.199 1.301 18.102 1.00 94.81 197 ASN A N 1
ATOM 1549 C CA . ASN A 1 197 ? -7.880 1.720 19.476 1.00 94.81 197 ASN A CA 1
ATOM 1550 C C . ASN A 1 197 ? -7.482 0.560 20.395 1.00 94.81 197 ASN A C 1
ATOM 1552 O O . ASN A 1 197 ? -7.231 0.768 21.580 1.00 94.81 197 ASN A O 1
ATOM 1556 N N . VAL A 1 198 ? -7.508 -0.671 19.888 1.00 94.69 198 VAL A N 1
ATOM 1557 C CA . VAL A 1 198 ? -7.261 -1.870 20.683 1.00 94.69 198 VAL A CA 1
ATOM 1558 C C . VAL A 1 198 ? -6.669 -2.955 19.802 1.00 94.69 198 VAL A C 1
ATOM 1560 O O . VAL A 1 198 ? -7.198 -3.251 18.731 1.00 94.69 198 VAL A O 1
ATOM 1563 N N . GLU A 1 199 ? -5.575 -3.552 20.260 1.00 94.56 199 GLU A N 1
ATOM 1564 C CA . GLU A 1 199 ? -5.071 -4.772 19.647 1.00 94.56 199 GLU A CA 1
ATOM 1565 C C . GLU A 1 199 ? -6.023 -5.922 19.973 1.00 94.56 199 GLU A C 1
ATOM 1567 O O . GLU A 1 199 ? -6.405 -6.124 21.126 1.00 94.56 199 GLU A O 1
ATOM 1572 N N . VAL A 1 200 ? -6.419 -6.670 18.949 1.00 95.50 200 VAL A N 1
ATOM 1573 C CA . VAL A 1 200 ? -7.273 -7.847 19.109 1.00 95.50 200 VAL A CA 1
ATOM 1574 C C . VAL A 1 200 ? -6.460 -9.104 18.872 1.00 95.50 200 VAL A C 1
ATOM 1576 O O . VAL A 1 200 ? -5.636 -9.143 17.961 1.00 95.50 200 VAL A O 1
ATOM 1579 N N . ASP A 1 201 ? -6.733 -10.148 19.648 1.00 95.38 201 ASP A N 1
ATOM 1580 C CA . ASP A 1 201 ? -6.033 -11.422 19.501 1.00 95.38 201 ASP A CA 1
ATOM 1581 C C . ASP A 1 201 ? -6.126 -11.950 18.061 1.00 95.38 201 ASP A C 1
ATOM 1583 O O . ASP A 1 201 ? -7.181 -11.865 17.405 1.00 95.38 201 ASP A O 1
ATOM 1587 N N . GLU A 1 202 ? -5.003 -12.499 17.589 1.00 95.12 202 GLU A N 1
ATOM 1588 C CA . GLU A 1 202 ? -4.851 -13.134 16.273 1.00 95.12 202 GLU A CA 1
ATOM 1589 C C . GLU A 1 202 ? -5.244 -12.226 15.092 1.00 95.12 202 GLU A C 1
ATOM 1591 O O . GLU A 1 202 ? -5.741 -12.698 14.062 1.00 95.12 202 GLU A O 1
ATOM 1596 N N . TRP A 1 203 ? -5.086 -10.904 15.232 1.00 96.31 203 TRP A N 1
ATOM 1597 C CA . TRP A 1 203 ? -5.434 -9.945 14.179 1.00 96.31 203 TRP A CA 1
ATOM 1598 C C . TRP A 1 203 ? -4.730 -10.258 12.848 1.00 96.31 203 TRP A C 1
ATOM 1600 O O . TRP A 1 203 ? -5.355 -10.193 11.791 1.00 96.31 203 TRP A O 1
ATOM 1610 N N . ASP A 1 204 ? -3.468 -10.672 12.895 1.00 94.75 204 ASP A N 1
ATOM 1611 C CA . ASP A 1 204 ? -2.619 -11.011 11.751 1.00 94.75 204 ASP A CA 1
ATOM 1612 C C . ASP A 1 204 ? -3.120 -12.271 11.025 1.00 94.75 204 ASP A C 1
ATOM 1614 O O . ASP A 1 204 ? -3.259 -12.311 9.798 1.00 94.75 204 ASP A O 1
ATOM 1618 N N . THR A 1 205 ? -3.493 -13.291 11.798 1.00 94.81 205 THR A N 1
ATOM 1619 C CA . THR A 1 205 ? -4.073 -14.540 11.306 1.00 94.81 205 THR A CA 1
ATOM 1620 C C . THR A 1 205 ? -5.432 -14.283 10.660 1.00 94.81 205 THR A C 1
ATOM 1622 O O . THR A 1 205 ? -5.742 -14.870 9.619 1.00 94.81 205 THR A O 1
ATOM 1625 N N . LYS A 1 206 ? -6.234 -13.365 11.216 1.00 95.44 206 LYS A N 1
ATOM 1626 C CA . LYS A 1 206 ? -7.514 -12.935 10.630 1.00 95.44 206 LYS A CA 1
ATOM 1627 C C . LYS A 1 206 ? -7.322 -12.222 9.292 1.00 95.44 206 LYS A C 1
ATOM 1629 O O . LYS A 1 206 ? -8.068 -12.527 8.360 1.00 95.44 206 LYS A O 1
ATOM 1634 N N . ILE A 1 207 ? -6.319 -11.346 9.165 1.00 95.50 207 ILE A N 1
ATOM 1635 C CA . ILE A 1 207 ? -5.951 -10.728 7.877 1.00 95.50 207 ILE A CA 1
ATOM 1636 C C . ILE A 1 207 ? -5.563 -11.819 6.874 1.00 95.50 207 ILE A C 1
ATOM 1638 O O . ILE A 1 207 ? -6.195 -11.945 5.826 1.00 95.50 207 ILE A O 1
ATOM 1642 N N . SER A 1 208 ? -4.588 -12.661 7.226 1.00 93.25 208 SER A N 1
ATOM 1643 C CA . SER A 1 208 ? -4.055 -13.718 6.356 1.00 93.25 208 SER A CA 1
ATOM 1644 C C . SER A 1 208 ? -5.139 -14.688 5.875 1.00 93.25 208 SER A C 1
ATOM 1646 O O . SER A 1 208 ? -5.318 -14.892 4.674 1.00 93.25 208 SER A O 1
ATOM 1648 N N . ASN A 1 209 ? -5.930 -15.256 6.790 1.00 92.06 209 ASN A N 1
ATOM 1649 C CA . ASN A 1 209 ? -7.020 -16.168 6.435 1.00 92.06 209 ASN A CA 1
ATOM 1650 C C . ASN A 1 209 ? -8.122 -15.457 5.644 1.00 92.06 209 ASN A C 1
ATOM 1652 O O . ASN A 1 209 ? -8.718 -16.044 4.741 1.00 92.06 209 ASN A O 1
ATOM 1656 N N . GLY A 1 210 ? -8.379 -14.189 5.960 1.00 91.81 210 GLY A N 1
ATOM 1657 C CA . GLY A 1 210 ? -9.314 -13.345 5.240 1.00 91.81 210 GLY A CA 1
ATOM 1658 C C . GLY A 1 210 ? -8.943 -13.179 3.770 1.00 91.81 210 GLY A C 1
ATOM 1659 O O . GLY A 1 210 ? -9.778 -13.457 2.909 1.00 91.81 210 GLY A O 1
ATOM 1660 N N . LEU A 1 211 ? -7.694 -12.790 3.500 1.00 92.00 211 LEU A N 1
ATOM 1661 C CA . LEU A 1 211 ? -7.148 -12.586 2.156 1.00 92.00 211 LEU A CA 1
ATOM 1662 C C . LEU A 1 211 ? -7.030 -13.902 1.370 1.00 92.00 211 LEU A C 1
ATOM 1664 O O . LEU A 1 211 ? -7.380 -13.948 0.188 1.00 92.00 211 LEU A O 1
ATOM 1668 N N . LYS A 1 212 ? -6.654 -15.011 2.025 1.00 90.44 212 LYS A N 1
ATOM 1669 C CA . LYS A 1 212 ? -6.612 -16.349 1.398 1.00 90.44 212 LYS A CA 1
ATOM 1670 C C . LYS A 1 212 ? -7.938 -16.757 0.755 1.00 90.44 212 LYS A C 1
ATOM 1672 O O . LYS A 1 212 ? -7.915 -17.423 -0.273 1.00 90.44 212 LYS A O 1
ATOM 1677 N N . ARG A 1 213 ? -9.087 -16.330 1.296 1.00 86.44 213 ARG A N 1
ATOM 1678 C CA . ARG A 1 213 ? -10.411 -16.654 0.725 1.00 86.44 213 ARG A CA 1
ATOM 1679 C C . ARG A 1 213 ? -10.654 -16.050 -0.660 1.00 86.44 213 ARG A C 1
ATOM 1681 O O . ARG A 1 213 ? -11.481 -16.582 -1.392 1.00 86.44 213 ARG A O 1
ATOM 1688 N N . GLY A 1 214 ? -9.978 -14.952 -1.006 1.00 80.56 214 GLY A N 1
ATOM 1689 C CA . GLY A 1 214 ? -10.097 -14.313 -2.322 1.00 80.56 214 GLY A CA 1
ATOM 1690 C C . GLY A 1 214 ? -9.020 -14.718 -3.325 1.00 80.56 214 GLY A C 1
ATOM 1691 O O . GLY A 1 214 ? -9.042 -14.245 -4.458 1.00 80.56 214 GLY A O 1
ATOM 1692 N N . GLY A 1 215 ? -8.087 -15.586 -2.932 1.00 74.38 215 GLY A N 1
ATOM 1693 C CA . GLY A 1 215 ? -7.026 -16.057 -3.812 1.00 74.38 215 GLY A CA 1
ATOM 1694 C C . GLY A 1 215 ? -7.082 -17.550 -4.084 1.00 74.38 215 GLY A C 1
ATOM 1695 O O . GLY A 1 215 ? -7.943 -18.284 -3.598 1.00 74.38 215 GLY A O 1
ATOM 1696 N N . GLN A 1 216 ? -6.132 -17.985 -4.891 1.00 67.56 216 GLN A N 1
ATOM 1697 C CA . GLN A 1 216 ? -5.821 -19.382 -5.137 1.00 67.56 216 GLN A CA 1
ATOM 1698 C C . GLN A 1 216 ? -4.408 -19.638 -4.616 1.00 67.56 216 GLN A C 1
ATOM 1700 O O . GLN A 1 216 ? -3.556 -18.747 -4.656 1.00 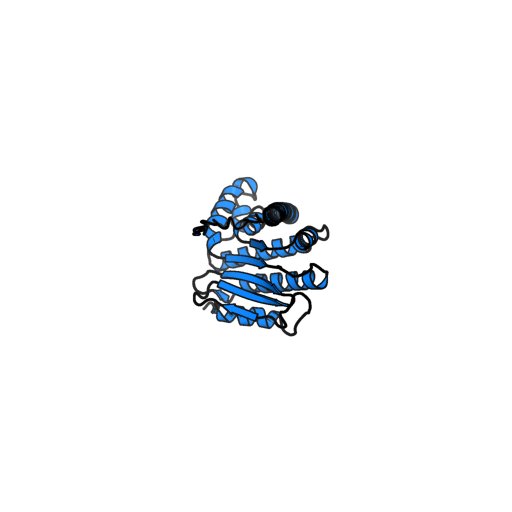67.56 216 GLN A O 1
ATOM 1705 N N . ASN A 1 217 ? -4.159 -20.852 -4.123 1.00 58.50 217 ASN A N 1
ATOM 1706 C CA . ASN A 1 217 ? -2.780 -21.272 -3.916 1.00 58.50 217 ASN A CA 1
ATOM 1707 C C . ASN A 1 217 ? -2.135 -21.409 -5.301 1.00 58.50 217 ASN A C 1
ATOM 1709 O O . ASN A 1 217 ? -2.716 -22.068 -6.168 1.00 58.50 217 ASN A O 1
ATOM 1713 N N . ALA A 1 218 ? -0.984 -20.774 -5.518 1.00 52.38 218 ALA A N 1
ATOM 1714 C CA . ALA A 1 218 ? -0.195 -21.002 -6.723 1.00 52.38 218 ALA A CA 1
ATOM 1715 C C . ALA A 1 218 ? 0.185 -22.496 -6.780 1.00 52.38 218 ALA A C 1
ATOM 1717 O O . ALA A 1 218 ? 0.634 -23.048 -5.772 1.00 52.38 218 ALA A O 1
ATOM 1718 N N . LEU A 1 219 ? -0.111 -23.146 -7.913 1.00 41.88 219 LEU A N 1
ATOM 1719 C CA . LEU A 1 219 ? 0.204 -24.556 -8.182 1.00 41.88 219 LEU A CA 1
ATOM 1720 C C . LEU A 1 219 ? 1.713 -24.784 -8.280 1.00 41.88 219 LEU A C 1
ATOM 1722 O O . LEU A 1 219 ? 2.383 -23.932 -8.904 1.00 41.88 219 LEU A O 1
#

Mean predicted aligned error: 7.67 Å

pLDDT: mean 87.26, std 17.28, range [34.56, 98.69]

Foldseek 3Di:
DDDDDDDPPPPPPDPPPPPVQVVLQVVLLVLLLVLLCVVPVALQLSLCSVQFEAEADDNQVSVVLNDPVNLNSVLSSVLSVLLQLLCVLVVLDHLVCQQCPPVNPNVVSNVVSNVSVVVCSQQHHEYEHEPPPDDDPQLNVVVSVLSNLLSVLSNDNFKAFQPNAAYEYEYEDCPDPAWAWDADPSLHYIYIYHHRHDDDPPRSVNSNVRNRVSTGTDD

Sequence (219 aa):
MKDWRNLLFASFGALVLNISGAVAQDSGKEELINKVHEYTHSWWQPLIVKSQMDFDMSSDWWSKMLEQDGWGIKTVSNFAYDLNDFYKRQGLGDLEDIESANNNDRDANRARVESAIENLRNKASFKLATSGVKCDATSFDLCHRYMISIAEFLAKDNWLPKGGEAHITLVLSPTAKSVGVAVNPDGKHFTIDAPANVEVDEWDTKISNGLKRGGQNAL

Solvent-accessible surface area (backbone atoms only — not comparable to full-atom values): 11958 Å² total; per-residue (Å²): 135,86,91,80,89,83,83,84,76,78,79,80,72,79,80,79,74,67,57,71,61,54,55,51,39,53,54,45,51,54,52,47,29,52,49,28,24,71,73,67,75,46,69,55,45,24,50,40,45,66,70,27,43,46,71,47,59,54,72,62,42,45,56,56,36,66,37,88,89,33,63,40,38,50,50,53,42,50,36,32,47,25,52,40,48,35,35,35,77,71,70,74,46,50,57,66,62,52,26,45,39,84,89,51,38,44,76,83,23,40,68,58,35,52,55,51,48,63,72,43,44,82,32,40,33,42,33,44,36,31,75,89,45,76,70,44,75,60,27,49,51,48,51,49,54,52,50,48,54,52,23,56,51,55,44,37,97,47,60,39,36,38,90,64,21,46,38,39,34,42,33,38,27,77,79,44,85,48,61,43,55,49,63,44,96,78,23,27,44,34,41,35,42,29,34,28,80,56,93,49,88,63,41,66,57,42,50,54,59,37,55,52,73,29,35,44,73,60,130

Secondary structure (DSSP, 8-state):
------------------HHHHHHHHHHHHHHHHHHHHHH--SHHHHHHHHHEEEE--HHHHHHHT-TT-HHHHHHHHHHHHHHHHHHHTTS--HHHHHHHHHH-HHHHHHHHHHHHHHHTTTEEEEEE-TT----HHHHHHHHHHHHHHHHHHT-TTEEEGGG-EEEEEEEESS--S-EEEE-TTSSEEEEEEESSS--TTHHHHHHHHHHTTEEE--